Protein AF-A0A9K3GM86-F1 (afdb_monomer)

Secondary structure (DSSP, 8-state):
---------------S----S-----S-----HHHHHHHHHHHHHTTHHHHHHHHHHS-TT-----TTS-TTGGGS-TT--SSPPPHHHHHHHHHHHHHHHHHHHHHHHHHHHHHHHHHHHHHHHHHHHHHHHTTTS-HHHHHHHHHHHHHHHHHHHHHHHHHHHHHHHHHHHHHHHHHHHHH-GGGGGGTTTTT--------

Sequence (203 aa):
MLSGLPARMRRLKRTSAKRKIYKSVPQGLEFTPHDILTMRRVLHRHGLLDRLKKLTEVETDDRPASSERDYLCLFLPRNYDEGKFSLPDARKIRVAALTALRERLVERASIIQSRLDAENEALRRKQAAFRKAAGQMSPEEEEHYVTEFNQAMFRIKILEARLKRHEERALRKYAELDQRLRRDPRLSALQDKASVEPSINRR

Structure (mmCIF, N/CA/C/O backbone):
data_AF-A0A9K3GM86-F1
#
_entry.id   AF-A0A9K3GM86-F1
#
loop_
_atom_site.group_PDB
_atom_site.id
_atom_site.type_symbol
_atom_site.label_atom_id
_atom_site.label_alt_id
_atom_site.label_comp_id
_atom_site.label_asym_id
_atom_site.label_entity_id
_atom_site.label_seq_id
_atom_site.pdbx_PDB_ins_code
_atom_site.Cartn_x
_atom_site.Cartn_y
_atom_site.Cartn_z
_atom_site.occupancy
_atom_site.B_iso_or_equiv
_atom_site.auth_seq_id
_atom_site.auth_comp_id
_atom_site.auth_asym_id
_atom_site.auth_atom_id
_atom_site.pdbx_PDB_model_num
ATOM 1 N N . MET A 1 1 ? -12.277 -45.023 69.000 1.00 40.53 1 MET A N 1
ATOM 2 C CA . MET A 1 1 ? -11.055 -44.320 68.563 1.00 40.53 1 MET A CA 1
ATOM 3 C C . MET A 1 1 ? -11.369 -43.498 67.318 1.00 40.53 1 MET A C 1
ATOM 5 O O . MET A 1 1 ? -11.795 -44.057 66.322 1.00 40.53 1 MET A O 1
ATOM 9 N N . LEU A 1 2 ? -11.274 -42.179 67.482 1.00 35.00 2 LEU A N 1
ATOM 10 C CA . LEU A 1 2 ? -11.082 -41.071 66.529 1.00 35.00 2 LEU A CA 1
ATOM 11 C C . LEU A 1 2 ? -11.216 -41.313 65.001 1.00 35.00 2 LEU A C 1
ATOM 13 O O . LEU A 1 2 ? -10.384 -41.955 64.373 1.00 35.00 2 LEU A O 1
ATOM 17 N N . SER A 1 3 ? -12.251 -40.670 64.442 1.00 40.34 3 SER A N 1
ATOM 18 C CA . SER A 1 3 ? -12.335 -39.868 63.198 1.00 40.34 3 SER A CA 1
ATOM 19 C C . SER A 1 3 ? -11.143 -39.801 62.219 1.00 40.34 3 SER A C 1
ATOM 21 O O . SER A 1 3 ? -10.038 -39.442 62.620 1.00 40.34 3 SER A O 1
ATOM 23 N N . GLY A 1 4 ? -11.417 -39.908 60.904 1.00 40.53 4 GLY A N 1
ATOM 24 C CA . GLY A 1 4 ? -10.423 -39.620 59.853 1.00 40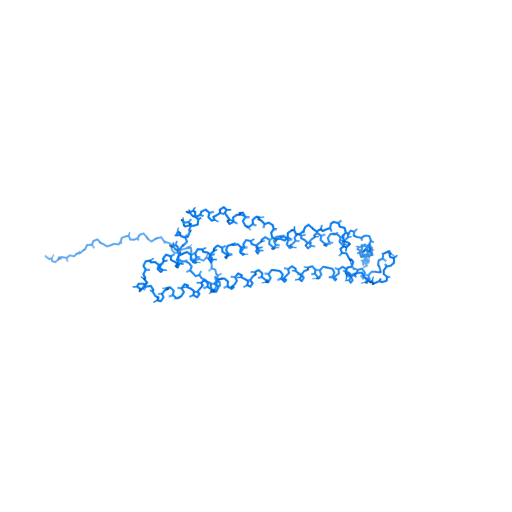.53 4 GLY A CA 1
ATOM 25 C C . GLY A 1 4 ? -10.941 -39.413 58.414 1.00 40.53 4 GLY A C 1
ATOM 26 O O . GLY A 1 4 ? -10.585 -40.196 57.551 1.00 40.53 4 GLY A O 1
ATOM 27 N N . LEU A 1 5 ? -11.752 -38.361 58.196 1.00 44.25 5 LEU A N 1
ATOM 28 C CA . LEU A 1 5 ? -11.871 -37.431 57.033 1.00 44.25 5 LEU A CA 1
ATOM 29 C C . LEU A 1 5 ? -11.882 -37.903 55.535 1.00 44.25 5 LEU A C 1
ATOM 31 O O . LEU A 1 5 ? -11.335 -38.937 55.175 1.00 44.25 5 LEU A O 1
ATOM 35 N N . PRO A 1 6 ? -12.502 -37.116 54.611 1.00 49.69 6 PRO A N 1
ATOM 36 C CA . PRO A 1 6 ? -13.182 -37.631 53.416 1.00 49.69 6 PRO A CA 1
ATOM 37 C C . PRO A 1 6 ? -12.506 -37.346 52.055 1.00 49.69 6 PRO A C 1
ATOM 39 O O . PRO A 1 6 ? -11.531 -36.606 51.932 1.00 49.69 6 PRO A O 1
ATOM 42 N N . ALA A 1 7 ? -13.131 -37.923 51.019 1.00 51.94 7 ALA A N 1
ATOM 43 C CA . ALA A 1 7 ? -13.005 -37.699 49.576 1.00 51.94 7 ALA A CA 1
ATOM 44 C C . ALA A 1 7 ? -12.248 -36.427 49.138 1.00 51.94 7 ALA A C 1
ATOM 46 O O . ALA A 1 7 ? -12.802 -35.330 49.055 1.00 51.94 7 ALA A O 1
ATOM 47 N N . ARG A 1 8 ? -10.988 -36.596 48.723 1.00 43.53 8 ARG A N 1
ATOM 48 C CA . ARG A 1 8 ? -10.254 -35.583 47.959 1.00 43.53 8 ARG A CA 1
ATOM 49 C C . ARG A 1 8 ? -9.464 -36.222 46.820 1.00 43.53 8 ARG A C 1
ATOM 51 O O . ARG A 1 8 ? -8.613 -37.075 47.020 1.00 43.53 8 ARG A O 1
ATOM 58 N N . MET A 1 9 ? -9.710 -35.682 45.628 1.00 46.03 9 MET A N 1
ATOM 59 C CA . MET A 1 9 ? -8.738 -35.553 44.541 1.00 46.03 9 MET A CA 1
ATOM 60 C C . MET A 1 9 ? -8.288 -36.844 43.842 1.00 46.03 9 MET A C 1
ATOM 62 O O . MET A 1 9 ? -7.165 -37.309 43.999 1.00 46.03 9 MET A O 1
ATOM 66 N N . ARG A 1 10 ? -9.075 -37.277 42.854 1.00 42.94 10 ARG A N 1
ATOM 67 C CA . ARG A 1 10 ? -8.495 -37.781 41.599 1.00 42.94 10 ARG A CA 1
ATOM 68 C C . ARG A 1 10 ? -8.771 -36.779 40.482 1.00 42.94 10 ARG A C 1
ATOM 70 O O . ARG A 1 10 ? -9.614 -36.985 39.620 1.00 42.94 10 ARG A O 1
ATOM 77 N N . ARG A 1 11 ? -8.049 -35.649 40.518 1.00 44.31 11 ARG A N 1
ATOM 78 C CA . ARG A 1 11 ? -7.855 -34.811 39.325 1.00 44.31 11 ARG A CA 1
ATOM 79 C C . ARG A 1 11 ? -7.046 -35.641 38.333 1.00 44.31 11 ARG A C 1
ATOM 81 O O . ARG A 1 11 ? -5.892 -35.967 38.611 1.00 44.31 11 ARG A O 1
ATOM 88 N N . LEU A 1 12 ? -7.646 -35.969 37.191 1.00 39.12 12 LEU A N 1
ATOM 89 C CA . LEU A 1 12 ? -6.924 -36.494 36.039 1.00 39.12 12 LEU A CA 1
ATOM 90 C C . LEU A 1 12 ? -5.777 -35.533 35.703 1.00 39.12 12 LEU A C 1
ATOM 92 O O . LEU A 1 12 ? -5.992 -34.401 35.264 1.00 39.12 12 LEU A O 1
ATOM 96 N N . LYS A 1 13 ? -4.546 -36.008 35.901 1.00 41.12 13 LYS A N 1
ATOM 97 C CA . LYS A 1 13 ? -3.336 -35.416 35.340 1.00 41.12 13 LYS A CA 1
ATOM 98 C C . LYS A 1 13 ? -3.393 -35.575 33.818 1.00 41.12 13 LYS A C 1
ATOM 100 O O . LYS A 1 13 ? -2.903 -36.556 33.274 1.00 41.12 13 LYS A O 1
ATOM 105 N N . ARG A 1 14 ? -3.976 -34.603 33.114 1.00 40.53 14 ARG A N 1
ATOM 106 C CA . ARG A 1 14 ? -3.725 -34.411 31.679 1.00 40.53 14 ARG A CA 1
ATOM 107 C C . ARG A 1 14 ? -2.484 -33.539 31.508 1.00 40.53 14 ARG A C 1
ATOM 109 O O . ARG A 1 14 ? -2.549 -32.318 31.488 1.00 40.53 14 ARG A O 1
ATOM 116 N N . THR A 1 15 ? -1.349 -34.232 31.490 1.00 34.88 15 THR A N 1
ATOM 117 C CA . THR A 1 15 ? -0.207 -34.013 30.589 1.00 34.88 15 THR A CA 1
ATOM 118 C C . THR A 1 15 ? 0.068 -32.567 30.158 1.00 34.88 15 THR A C 1
ATOM 120 O O . THR A 1 15 ? -0.461 -32.051 29.172 1.00 34.88 15 THR A O 1
ATOM 123 N N . SER A 1 16 ? 1.017 -31.971 30.875 1.00 38.00 16 SER A N 1
ATOM 124 C CA . SER A 1 16 ? 1.886 -30.880 30.444 1.00 38.00 16 SER A CA 1
ATOM 125 C C . SER A 1 16 ? 2.642 -31.255 29.157 1.00 38.00 16 SER A C 1
ATOM 127 O O . SER A 1 16 ? 3.735 -31.803 29.241 1.00 38.00 16 SER A O 1
ATOM 129 N N . ALA A 1 17 ? 2.069 -31.004 27.973 1.00 41.22 17 ALA A N 1
ATOM 130 C CA . ALA A 1 17 ? 2.774 -31.213 26.694 1.00 41.22 17 ALA A CA 1
ATOM 131 C C . ALA A 1 17 ? 2.179 -30.469 25.472 1.00 41.22 17 ALA A C 1
ATOM 133 O O . ALA A 1 17 ? 2.292 -30.951 24.352 1.00 41.22 17 ALA A O 1
ATOM 134 N N . LYS A 1 18 ? 1.546 -29.296 25.640 1.00 34.19 18 LYS A N 1
ATOM 135 C CA . LYS A 1 18 ? 1.194 -28.398 24.506 1.00 34.19 18 LYS A CA 1
ATOM 136 C C . LYS A 1 18 ? 1.428 -26.910 24.804 1.00 34.19 18 LYS A C 1
ATOM 138 O O . LYS A 1 18 ? 0.761 -26.035 24.268 1.00 34.19 18 LYS A O 1
ATOM 143 N N . ARG A 1 19 ? 2.400 -26.605 25.667 1.00 41.06 19 ARG A N 1
ATOM 144 C CA . ARG A 1 19 ? 2.930 -25.246 25.860 1.00 41.06 19 ARG A CA 1
ATOM 145 C C . ARG A 1 19 ? 4.263 -25.133 25.132 1.00 41.06 19 ARG A C 1
ATOM 147 O O . ARG A 1 19 ? 5.304 -25.279 25.757 1.00 41.06 19 ARG A O 1
ATOM 154 N N . LYS A 1 20 ? 4.218 -24.961 23.813 1.00 41.41 20 LYS A N 1
ATOM 155 C CA . LYS A 1 20 ? 5.323 -24.489 22.958 1.00 41.41 20 LYS A CA 1
ATOM 156 C C . LYS A 1 20 ? 4.804 -24.496 21.523 1.00 41.41 20 LYS A C 1
ATOM 158 O O . LYS A 1 20 ? 4.694 -25.563 20.947 1.00 41.41 20 LYS A O 1
ATOM 163 N N . ILE A 1 21 ? 4.397 -23.324 21.040 1.00 40.50 21 ILE A N 1
ATOM 164 C CA . ILE A 1 21 ? 4.509 -22.750 19.679 1.00 40.50 21 ILE A CA 1
ATOM 165 C C . ILE A 1 21 ? 3.585 -21.524 19.710 1.00 40.50 21 ILE A C 1
ATOM 167 O O . ILE A 1 21 ? 2.474 -21.565 19.221 1.00 40.50 21 ILE A O 1
ATOM 171 N N . TYR A 1 22 ? 4.014 -20.480 20.415 1.00 34.53 22 TYR A N 1
ATOM 172 C CA . TYR A 1 22 ? 3.650 -19.075 20.186 1.00 34.53 22 TYR A CA 1
ATOM 173 C C . TYR A 1 22 ? 4.784 -18.290 20.847 1.00 34.53 22 TYR A C 1
ATOM 175 O O . TYR A 1 22 ? 4.668 -17.793 21.965 1.00 34.53 22 TYR A O 1
ATOM 183 N N . LYS A 1 23 ? 5.972 -18.351 20.233 1.00 34.75 23 LYS A N 1
ATOM 184 C CA . LYS A 1 23 ? 7.091 -17.504 20.641 1.00 34.75 23 LYS A CA 1
ATOM 185 C C . LYS A 1 23 ? 6.810 -16.100 20.102 1.00 34.75 23 LYS A C 1
ATOM 187 O O . LYS A 1 23 ? 6.580 -15.950 18.908 1.00 34.75 23 LYS A O 1
ATOM 192 N N . SER A 1 24 ? 6.804 -15.150 21.040 1.00 38.16 24 SER A N 1
ATOM 193 C CA . SER A 1 24 ? 6.762 -13.689 20.890 1.00 38.16 24 SER A CA 1
ATOM 194 C C . SER A 1 24 ? 5.639 -13.133 20.012 1.00 38.16 24 SER A C 1
ATOM 196 O O . SER A 1 24 ? 5.853 -12.771 18.858 1.00 38.16 24 SER A O 1
ATOM 198 N N . VAL A 1 25 ? 4.453 -13.000 20.608 1.00 40.38 25 VAL A N 1
ATOM 199 C CA . VAL A 1 25 ? 3.442 -12.047 20.134 1.00 40.38 25 VAL A CA 1
ATOM 200 C C . VAL A 1 25 ? 3.974 -10.643 20.467 1.00 40.38 25 VAL A C 1
ATOM 202 O O . VAL A 1 25 ? 4.341 -10.418 21.625 1.00 40.38 25 VAL A O 1
ATOM 205 N N . PRO A 1 26 ? 4.099 -9.716 19.500 1.00 42.88 26 PRO A N 1
ATOM 206 C CA . PRO A 1 26 ? 4.456 -8.335 19.813 1.00 42.88 26 PRO A CA 1
ATOM 207 C C . PRO A 1 26 ? 3.388 -7.754 20.746 1.00 42.88 26 PRO A C 1
ATOM 209 O O . PRO A 1 26 ? 2.220 -8.114 20.630 1.00 42.88 26 PRO A O 1
ATOM 212 N N . GLN A 1 27 ? 3.785 -6.892 21.685 1.00 46.97 27 GLN A N 1
ATOM 213 C CA . GLN A 1 27 ? 2.898 -6.251 22.666 1.00 46.97 27 GLN A CA 1
ATOM 214 C C . GLN A 1 27 ? 1.794 -5.430 21.971 1.00 46.97 27 GLN A C 1
ATOM 216 O O . GLN A 1 27 ? 1.910 -4.224 21.769 1.00 46.97 27 GLN A O 1
ATOM 221 N N . GLY A 1 28 ? 0.717 -6.110 21.594 1.00 46.44 28 GLY A N 1
ATOM 222 C CA . GLY A 1 28 ? -0.500 -5.583 20.995 1.00 46.44 28 GLY A CA 1
ATOM 223 C C . GLY A 1 28 ? -1.713 -6.011 21.817 1.00 46.44 28 GLY A C 1
ATOM 224 O O . GLY A 1 28 ? -1.620 -6.916 22.643 1.00 46.44 28 GLY A O 1
ATOM 225 N N . LEU A 1 29 ? -2.832 -5.311 21.618 1.00 53.88 29 LEU A N 1
ATOM 226 C CA . LEU A 1 29 ? -4.115 -5.497 22.306 1.00 53.88 29 LEU A CA 1
ATOM 227 C C . LEU A 1 29 ? -4.446 -6.975 22.598 1.00 53.88 29 LEU A C 1
ATOM 229 O O . LEU A 1 29 ? -4.793 -7.728 21.689 1.00 53.88 29 LEU A O 1
ATOM 233 N N . GLU A 1 30 ? -4.393 -7.383 23.869 1.00 53.66 30 GLU A N 1
ATOM 234 C CA . GLU A 1 30 ? -4.897 -8.695 24.281 1.00 53.66 30 GLU A CA 1
ATOM 235 C C . GLU A 1 30 ? -6.419 -8.628 24.425 1.00 53.66 30 GLU A C 1
ATOM 237 O O . GLU A 1 30 ? -6.956 -8.170 25.438 1.00 53.66 30 GLU A O 1
ATOM 242 N N . PHE A 1 31 ? -7.121 -9.061 23.379 1.00 54.25 31 PHE A N 1
ATOM 243 C CA . PHE A 1 31 ? -8.555 -9.314 23.447 1.00 54.25 31 PHE A CA 1
ATOM 244 C C . PHE A 1 31 ? -8.808 -10.574 24.266 1.00 54.25 31 PHE A C 1
ATOM 246 O O . PHE A 1 31 ? -8.231 -11.633 24.002 1.00 54.25 31 PHE A O 1
ATOM 253 N N . THR A 1 32 ? -9.707 -10.480 25.240 1.00 65.75 32 THR A N 1
ATOM 254 C CA . THR A 1 32 ? -10.153 -11.667 25.957 1.00 65.75 32 THR A CA 1
ATOM 255 C C . THR A 1 32 ? -11.004 -12.536 25.021 1.00 65.75 32 THR A C 1
ATOM 257 O O . THR A 1 32 ? -11.662 -12.027 24.109 1.00 65.75 32 THR A O 1
ATOM 260 N N . PRO A 1 33 ? -11.065 -13.861 25.236 1.00 47.41 33 PRO A N 1
ATOM 261 C CA . PRO A 1 33 ? -11.963 -14.734 24.478 1.00 47.41 33 PRO A CA 1
ATOM 262 C C . PRO A 1 33 ? -13.431 -14.283 24.519 1.00 47.41 33 PRO A C 1
ATOM 264 O O . PRO A 1 33 ? -14.187 -14.539 23.583 1.00 47.41 33 PRO A O 1
ATOM 267 N N . HIS A 1 34 ? -13.831 -13.594 25.592 1.00 50.66 34 HIS A N 1
ATOM 268 C CA . HIS A 1 34 ? -15.162 -13.021 25.729 1.00 50.66 34 HIS A CA 1
ATOM 269 C C . HIS A 1 34 ? -15.384 -11.867 24.745 1.00 50.66 34 HIS A C 1
ATOM 271 O O . HIS A 1 34 ? -16.385 -11.875 24.030 1.00 50.66 34 HIS A O 1
ATOM 277 N N . ASP A 1 35 ? -14.413 -10.958 24.618 1.00 57.28 35 ASP A N 1
ATOM 278 C CA . ASP A 1 35 ? -14.464 -9.844 23.664 1.00 57.28 35 ASP A CA 1
ATOM 279 C C . ASP A 1 35 ? -14.676 -10.368 22.239 1.00 57.28 35 ASP A C 1
ATOM 281 O O . ASP A 1 35 ? -15.573 -9.918 21.530 1.00 57.28 35 ASP A O 1
ATOM 285 N N . ILE A 1 36 ? -13.944 -11.420 21.860 1.00 60.75 36 ILE A N 1
ATOM 286 C CA . ILE A 1 36 ? -14.029 -12.054 20.535 1.00 60.75 36 ILE A CA 1
ATOM 287 C C . ILE A 1 36 ? -15.432 -12.632 20.261 1.00 60.75 36 ILE A C 1
ATOM 289 O O . ILE A 1 36 ? -15.965 -12.518 19.151 1.00 60.75 36 ILE A O 1
ATOM 293 N N . LEU A 1 37 ? -16.060 -13.254 21.263 1.00 57.38 37 LEU A N 1
ATOM 294 C CA . LEU A 1 37 ? -17.388 -13.865 21.129 1.00 57.38 37 LEU A CA 1
ATOM 295 C C . LEU A 1 37 ? -18.513 -12.830 21.085 1.00 57.38 37 LEU A C 1
ATOM 297 O O . LEU A 1 37 ? -19.499 -13.018 20.362 1.00 57.38 37 LEU A O 1
ATOM 301 N N . THR A 1 38 ? -18.375 -11.750 21.848 1.00 59.94 38 THR A N 1
ATOM 302 C CA . THR A 1 38 ? -19.318 -10.630 21.846 1.00 59.94 38 THR A CA 1
ATOM 303 C C . THR A 1 38 ? -19.224 -9.881 20.515 1.00 59.94 38 THR A C 1
ATOM 305 O O . THR A 1 38 ? -20.247 -9.654 19.867 1.00 59.94 38 THR A O 1
ATOM 308 N N . MET A 1 39 ? -18.006 -9.653 20.010 1.00 59.19 39 MET A N 1
ATOM 309 C CA . MET A 1 39 ? -17.749 -9.063 18.691 1.00 59.19 39 MET A CA 1
ATOM 310 C C . MET A 1 39 ? -18.384 -9.859 17.554 1.00 59.19 39 MET A C 1
ATOM 312 O O . MET A 1 39 ? -19.072 -9.286 16.711 1.00 59.19 39 MET A O 1
ATOM 316 N N . ARG A 1 40 ? -18.195 -11.188 17.521 1.00 57.28 40 ARG A N 1
ATOM 317 C CA . ARG A 1 40 ? -18.767 -12.027 16.457 1.00 57.28 40 ARG A CA 1
ATOM 318 C C . ARG A 1 40 ? -20.290 -11.909 16.410 1.00 57.28 40 ARG A C 1
ATOM 320 O O . ARG A 1 40 ? -20.852 -11.839 15.323 1.00 57.28 40 ARG A O 1
ATOM 327 N N . ARG A 1 41 ? -20.952 -11.852 17.569 1.00 65.00 41 ARG A N 1
ATOM 328 C CA . ARG A 1 41 ? -22.412 -11.686 17.663 1.00 65.00 41 ARG A CA 1
ATOM 329 C C . ARG A 1 41 ? -22.881 -10.304 17.213 1.00 65.00 41 ARG A C 1
ATOM 331 O O . ARG A 1 41 ? -23.921 -10.203 16.571 1.00 65.00 41 ARG A O 1
ATOM 338 N N . VAL A 1 42 ? -22.140 -9.247 17.533 1.00 58.47 42 VAL A N 1
ATOM 339 C CA . VAL A 1 42 ? -22.527 -7.871 17.188 1.00 58.47 42 VAL A CA 1
ATOM 340 C C . VAL A 1 42 ? -22.275 -7.565 15.707 1.00 58.47 42 VAL A C 1
ATOM 342 O O . VAL A 1 42 ? -23.160 -7.038 15.037 1.00 58.47 42 VAL A O 1
ATOM 345 N N . LEU A 1 43 ? -21.140 -8.005 15.151 1.00 57.91 43 LEU A N 1
ATOM 346 C CA . LEU A 1 43 ? -20.846 -7.886 13.716 1.00 57.91 43 LEU A CA 1
ATOM 347 C C . LEU A 1 43 ? -21.889 -8.601 12.845 1.00 57.91 43 LEU A C 1
ATOM 349 O O . LEU A 1 43 ? -22.243 -8.100 11.778 1.00 57.91 43 LEU A O 1
ATOM 353 N N . HIS A 1 44 ? -22.397 -9.747 13.312 1.00 63.91 44 HIS A N 1
ATOM 354 C CA . HIS A 1 44 ? -23.481 -10.467 12.645 1.00 63.91 44 HIS A CA 1
ATOM 355 C C . HIS A 1 44 ? -24.822 -9.733 12.768 1.00 63.91 44 HIS A C 1
ATOM 357 O O . HIS A 1 44 ? -25.530 -9.604 11.774 1.00 63.91 44 HIS A O 1
ATOM 363 N N . ARG A 1 45 ? -25.162 -9.228 13.966 1.00 58.34 45 ARG A N 1
ATOM 364 C CA . ARG A 1 45 ? -26.436 -8.530 14.223 1.00 58.34 45 ARG A CA 1
ATOM 365 C C . ARG A 1 45 ? -26.616 -7.263 13.389 1.00 58.34 45 ARG A C 1
ATOM 367 O O . ARG A 1 45 ? -27.730 -6.988 12.971 1.00 58.34 45 ARG A O 1
ATOM 374 N N . HIS A 1 46 ? -25.543 -6.523 13.116 1.00 60.69 46 HIS A N 1
ATOM 375 C CA . HIS A 1 46 ? -25.620 -5.276 12.345 1.00 60.69 46 HIS A CA 1
ATOM 376 C C . HIS A 1 46 ? -25.324 -5.441 10.843 1.00 60.69 46 HIS A C 1
ATOM 378 O O . HIS A 1 46 ? -25.107 -4.444 10.157 1.00 60.69 46 HIS A O 1
ATOM 384 N N . GLY A 1 47 ? -25.251 -6.673 10.316 1.00 66.25 47 GLY A N 1
ATOM 385 C CA . GLY A 1 47 ? -24.947 -6.913 8.893 1.00 66.25 47 GLY A CA 1
ATOM 386 C C . GLY A 1 47 ? -23.575 -6.378 8.450 1.00 66.25 47 GLY A C 1
ATOM 387 O O . GLY A 1 47 ? -23.311 -6.191 7.261 1.00 66.25 47 GLY A O 1
ATOM 388 N N . LEU A 1 48 ? -22.677 -6.105 9.404 1.00 65.75 48 LEU A N 1
ATOM 389 C CA . LEU A 1 48 ? -21.390 -5.463 9.140 1.00 65.75 48 LEU A CA 1
ATOM 390 C C . LEU A 1 48 ? -20.409 -6.407 8.447 1.00 65.75 48 LEU A C 1
ATOM 392 O O . LEU A 1 48 ? -19.478 -5.928 7.813 1.00 65.75 48 LEU A O 1
ATOM 396 N N . LEU A 1 49 ? -20.612 -7.725 8.522 1.00 64.44 49 LEU A N 1
ATOM 397 C CA . LEU A 1 49 ? -19.774 -8.705 7.826 1.00 64.44 49 LEU A CA 1
ATOM 398 C C . LEU A 1 49 ? -19.918 -8.624 6.304 1.00 64.44 49 LEU A C 1
ATOM 400 O O . LEU A 1 49 ? -18.911 -8.625 5.599 1.00 64.44 49 LEU A O 1
ATOM 404 N N . ASP A 1 50 ? -21.140 -8.501 5.792 1.00 68.44 50 ASP A N 1
ATOM 405 C CA . ASP A 1 50 ? -21.367 -8.383 4.349 1.00 68.44 50 ASP A CA 1
ATOM 406 C C . ASP A 1 50 ? -20.946 -7.004 3.842 1.00 68.44 50 ASP A C 1
ATOM 408 O O . ASP A 1 50 ? -20.344 -6.878 2.776 1.00 68.44 50 ASP A O 1
ATOM 412 N N . ARG A 1 51 ? -21.142 -5.964 4.664 1.00 66.81 51 ARG A N 1
ATOM 413 C CA . ARG A 1 51 ? -20.592 -4.629 4.401 1.00 66.81 51 ARG A CA 1
ATOM 414 C C . ARG A 1 51 ? -19.062 -4.628 4.409 1.00 66.81 51 ARG A C 1
ATOM 416 O O . ARG A 1 51 ? -18.468 -3.943 3.583 1.00 66.81 51 ARG A O 1
ATOM 423 N N . LEU A 1 52 ? -18.428 -5.385 5.308 1.00 63.97 52 LEU A N 1
ATOM 424 C CA . LEU A 1 52 ? -16.974 -5.544 5.370 1.00 63.97 52 LEU A CA 1
ATOM 425 C C . LEU A 1 52 ? -16.476 -6.193 4.085 1.00 63.97 52 LEU A C 1
ATOM 427 O O . LEU A 1 52 ? -15.642 -5.597 3.416 1.00 63.97 52 LEU A O 1
ATOM 431 N N . LYS A 1 53 ? -17.038 -7.352 3.712 1.00 67.81 53 LYS A N 1
ATOM 432 C CA . LYS A 1 53 ? -16.716 -8.040 2.456 1.00 67.81 53 LYS A CA 1
ATOM 433 C C . LYS A 1 53 ? -16.842 -7.087 1.277 1.00 67.81 53 LYS A C 1
ATOM 435 O O . LYS A 1 53 ? -15.840 -6.823 0.621 1.00 67.81 53 LYS A O 1
ATOM 440 N N . LYS A 1 54 ? -17.995 -6.430 1.123 1.00 68.50 54 LYS A N 1
ATOM 441 C CA . LYS A 1 54 ? -18.240 -5.469 0.043 1.00 68.50 54 LYS A CA 1
ATOM 442 C C . LYS A 1 54 ? -17.247 -4.303 0.044 1.00 68.50 54 LYS A C 1
ATOM 444 O O . LYS A 1 54 ? -16.704 -3.984 -0.998 1.00 68.50 54 LYS A O 1
ATOM 449 N N . LEU A 1 55 ? -16.947 -3.670 1.179 1.00 60.78 55 LEU A N 1
ATOM 450 C CA . LEU A 1 55 ? -15.983 -2.554 1.234 1.00 60.78 55 LEU A CA 1
ATOM 451 C C . LEU A 1 55 ? -14.529 -2.991 1.034 1.00 60.78 55 LEU A C 1
ATOM 453 O O . LEU A 1 55 ? -13.691 -2.187 0.621 1.00 60.78 55 LEU A O 1
ATOM 457 N N . THR A 1 56 ? -14.218 -4.244 1.352 1.00 58.22 56 THR A N 1
ATOM 458 C CA . THR A 1 56 ? -12.921 -4.836 1.037 1.00 58.22 56 THR A CA 1
ATOM 459 C C . THR A 1 56 ? -12.842 -5.292 -0.416 1.00 58.22 56 THR A C 1
ATOM 461 O O . THR A 1 56 ? -11.756 -5.240 -0.979 1.00 58.22 56 THR A O 1
ATOM 464 N N . GLU A 1 57 ? -13.955 -5.663 -1.042 1.00 58.56 57 GLU A N 1
ATOM 465 C CA . GLU A 1 57 ? -14.053 -6.015 -2.462 1.00 58.56 57 GLU A CA 1
ATOM 466 C C . GLU A 1 57 ? -14.090 -4.774 -3.361 1.00 58.56 57 GLU A C 1
ATOM 468 O O . GLU A 1 57 ? -13.519 -4.805 -4.446 1.00 58.56 57 GLU A O 1
ATOM 473 N N . VAL A 1 58 ? -14.690 -3.666 -2.900 1.00 55.00 58 VAL A N 1
ATOM 474 C CA . VAL A 1 58 ? -14.732 -2.396 -3.636 1.00 55.00 58 VAL A CA 1
ATOM 475 C C . VAL A 1 58 ? -13.304 -1.924 -3.907 1.00 55.00 58 VAL A C 1
ATOM 477 O O . VAL A 1 58 ? -12.513 -1.615 -3.006 1.00 55.00 58 VAL A O 1
ATOM 480 N N . GLU A 1 59 ? -12.994 -1.889 -5.195 1.00 52.12 59 GLU A N 1
ATOM 481 C CA . GLU A 1 59 ? -11.726 -1.517 -5.801 1.00 52.12 59 GLU A CA 1
ATOM 482 C C . GLU A 1 59 ? -11.402 -0.039 -5.565 1.00 52.12 59 GLU A C 1
ATOM 484 O O . GLU A 1 59 ? -11.569 0.828 -6.419 1.00 52.12 59 GLU A O 1
ATOM 489 N N . THR A 1 60 ? -10.936 0.297 -4.362 1.00 51.28 60 THR A N 1
ATOM 490 C CA . THR A 1 60 ? -10.420 1.642 -4.105 1.00 51.28 60 THR A CA 1
ATOM 491 C C . THR A 1 60 ? -9.050 1.786 -4.770 1.00 51.28 60 THR A C 1
ATOM 493 O O . THR A 1 60 ? -8.036 1.356 -4.206 1.00 51.28 60 THR A O 1
ATOM 496 N N . ASP A 1 61 ? -9.064 2.433 -5.938 1.00 46.44 61 ASP A N 1
ATOM 497 C CA . ASP A 1 61 ? -7.943 2.840 -6.805 1.00 46.44 61 ASP A CA 1
ATOM 498 C C . ASP A 1 61 ? -7.613 1.897 -7.971 1.00 46.44 61 ASP A C 1
ATOM 500 O O . ASP A 1 61 ? -6.448 1.704 -8.320 1.00 46.44 61 ASP A O 1
ATOM 504 N N . ASP A 1 62 ? -8.648 1.377 -8.620 1.00 45.88 62 ASP A N 1
ATOM 505 C CA . ASP A 1 62 ? -8.586 1.042 -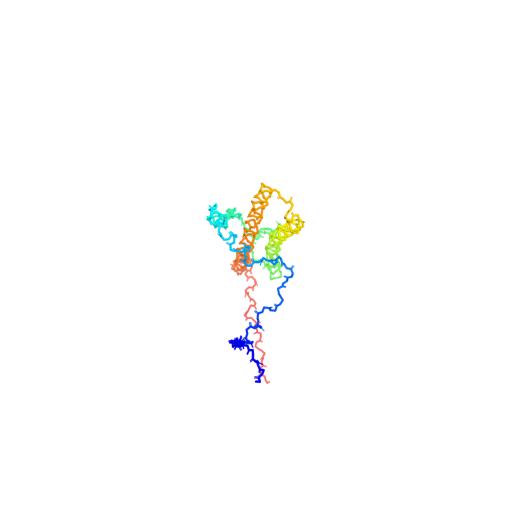10.039 1.00 45.88 62 ASP A CA 1
ATOM 506 C C . ASP A 1 62 ? -9.131 2.249 -10.825 1.00 45.88 62 ASP A C 1
ATOM 508 O O . ASP A 1 62 ? -10.174 2.205 -11.468 1.00 45.88 62 ASP A O 1
ATOM 512 N N . ARG A 1 63 ? -8.414 3.390 -10.771 1.00 48.97 63 ARG A N 1
ATOM 513 C CA . ARG A 1 63 ? -8.463 4.289 -11.934 1.00 48.97 63 ARG A CA 1
ATOM 514 C C . ARG A 1 63 ? -8.039 3.401 -13.100 1.00 48.97 63 ARG A C 1
ATOM 516 O O . ARG A 1 63 ? -6.936 2.853 -12.993 1.00 48.97 63 ARG A O 1
ATOM 523 N N . PRO A 1 64 ? -8.868 3.204 -14.145 1.00 40.78 64 PRO A N 1
ATOM 524 C CA . PRO A 1 64 ? -8.445 2.410 -15.283 1.00 40.78 64 PRO A CA 1
ATOM 525 C C . PRO A 1 64 ? -7.114 3.002 -15.718 1.00 40.78 64 PRO A C 1
ATOM 527 O O . PRO A 1 64 ? -7.018 4.208 -15.964 1.00 40.78 64 PRO A O 1
ATOM 530 N N . ALA A 1 65 ? -6.057 2.190 -15.660 1.00 50.19 65 ALA A N 1
ATOM 531 C CA . ALA A 1 65 ? -4.780 2.576 -16.214 1.00 50.19 65 ALA A CA 1
ATOM 532 C C . ALA A 1 65 ? -5.092 2.902 -17.670 1.00 50.19 65 ALA A C 1
ATOM 534 O O . ALA A 1 65 ? -5.392 1.990 -18.433 1.00 50.19 65 ALA A O 1
ATOM 535 N N . SER A 1 66 ? -5.150 4.195 -18.000 1.00 45.62 66 SER A N 1
ATOM 536 C CA . SER A 1 66 ? -5.423 4.668 -19.350 1.00 45.62 66 SER A CA 1
ATOM 537 C C . SER A 1 66 ? -4.497 3.885 -20.267 1.00 45.62 66 SER A C 1
ATOM 539 O O . SER A 1 66 ? -3.275 4.030 -20.159 1.00 45.62 66 SER A O 1
ATOM 541 N N . SER A 1 67 ? -5.070 3.010 -21.084 1.00 50.94 67 SER A N 1
ATOM 542 C CA . SER A 1 67 ? -4.398 1.974 -21.869 1.00 50.94 67 SER A CA 1
ATOM 543 C C . SER A 1 67 ? -3.538 2.526 -23.017 1.00 50.94 67 SER A C 1
ATOM 545 O O . SER A 1 67 ? -3.268 1.822 -23.977 1.00 50.94 67 SER A O 1
ATOM 547 N N . GLU A 1 68 ? -3.057 3.763 -22.907 1.00 55.50 68 GLU A N 1
ATOM 548 C CA . GLU A 1 68 ? -2.403 4.508 -23.989 1.00 55.50 68 GLU A CA 1
ATOM 549 C C . GLU A 1 68 ? -1.117 5.232 -23.584 1.00 55.50 68 GLU A C 1
ATOM 551 O O . GLU A 1 68 ? -0.403 5.728 -24.450 1.00 55.50 68 GLU A O 1
ATOM 556 N N . ARG A 1 69 ? -0.774 5.318 -22.291 1.00 71.50 69 ARG A N 1
ATOM 557 C CA . ARG A 1 69 ? 0.449 6.030 -21.887 1.00 71.50 69 ARG A CA 1
ATOM 558 C C . ARG A 1 69 ? 1.638 5.083 -21.877 1.00 71.50 69 ARG A C 1
ATOM 560 O O . ARG A 1 69 ? 1.637 4.097 -21.140 1.00 71.50 69 ARG A O 1
ATOM 567 N N . ASP A 1 70 ? 2.655 5.416 -22.667 1.00 84.50 70 ASP A N 1
ATOM 568 C CA . ASP A 1 70 ? 3.935 4.715 -22.663 1.00 84.50 70 ASP A CA 1
ATOM 569 C C . ASP A 1 70 ? 4.503 4.665 -21.239 1.00 84.50 70 ASP A C 1
ATOM 571 O O . ASP A 1 70 ? 4.817 5.681 -20.624 1.00 84.50 70 ASP A O 1
ATOM 575 N N . TYR A 1 71 ? 4.621 3.454 -20.709 1.00 84.75 71 TYR A N 1
ATOM 576 C CA . TYR A 1 71 ? 5.048 3.197 -19.339 1.00 84.75 71 TYR A CA 1
ATOM 577 C C . TYR A 1 71 ? 6.527 3.530 -19.102 1.00 84.75 71 TYR A C 1
ATOM 579 O O . TYR A 1 71 ? 6.945 3.621 -17.947 1.00 84.75 71 TYR A O 1
ATOM 587 N N . LEU A 1 72 ? 7.313 3.713 -20.170 1.00 88.88 72 LEU A N 1
ATOM 588 C CA . LEU A 1 72 ? 8.695 4.164 -20.076 1.00 88.88 72 LEU A CA 1
ATOM 589 C C . LEU A 1 72 ? 8.860 5.678 -20.191 1.00 88.88 72 LEU A C 1
ATOM 591 O O . LEU A 1 72 ? 9.933 6.153 -19.833 1.00 88.88 72 LEU A O 1
ATOM 595 N N . CYS A 1 73 ? 7.841 6.440 -20.607 1.00 87.50 73 CYS A N 1
ATOM 596 C CA . CYS A 1 73 ? 7.998 7.851 -20.986 1.00 87.50 73 CYS A CA 1
ATOM 597 C C . CYS A 1 73 ? 8.655 8.725 -19.905 1.00 87.50 73 CYS A C 1
ATOM 599 O O . CYS A 1 73 ? 9.444 9.608 -20.220 1.00 87.50 73 CYS A O 1
ATOM 601 N N . LEU A 1 74 ? 8.391 8.438 -18.626 1.00 87.44 74 LEU A N 1
ATOM 602 C CA . LEU A 1 74 ? 8.957 9.163 -17.482 1.00 87.44 74 LEU A CA 1
ATOM 603 C C . LEU A 1 74 ? 10.458 8.913 -17.274 1.00 87.44 74 LEU A C 1
ATOM 605 O O . LEU A 1 74 ? 11.112 9.659 -16.552 1.00 87.44 74 LEU A O 1
ATOM 609 N N . PHE A 1 75 ? 10.986 7.848 -17.871 1.00 88.94 75 PHE A N 1
ATOM 610 C CA . PHE A 1 75 ? 12.367 7.396 -17.729 1.00 88.94 75 PHE A CA 1
ATOM 611 C C . PHE A 1 75 ? 13.172 7.580 -19.020 1.00 88.94 75 PHE A C 1
ATOM 613 O O . PHE A 1 75 ? 14.381 7.347 -19.012 1.00 88.94 75 PHE A O 1
ATOM 620 N N . LEU A 1 76 ? 12.522 7.973 -20.123 1.00 86.62 76 LEU A N 1
ATOM 621 C CA . LEU A 1 76 ? 13.201 8.238 -21.387 1.00 86.62 76 LEU A CA 1
ATOM 622 C C . LEU A 1 76 ? 13.898 9.610 -21.352 1.00 86.62 76 LEU A C 1
ATOM 624 O O . LEU A 1 76 ? 13.370 10.562 -20.769 1.00 86.62 76 LEU A O 1
ATOM 628 N N . PRO A 1 77 ? 15.067 9.749 -22.001 1.00 84.75 77 PRO A N 1
ATOM 629 C CA . PRO A 1 77 ? 15.661 11.054 -22.266 1.00 84.75 77 PRO A CA 1
ATOM 630 C C . PRO A 1 77 ? 14.707 11.941 -23.079 1.00 84.75 77 PRO A C 1
ATOM 632 O O . PRO A 1 77 ? 13.987 11.448 -23.942 1.00 84.75 77 PRO A O 1
ATOM 635 N N . ARG A 1 78 ? 14.750 13.262 -22.861 1.00 80.94 78 ARG A N 1
ATOM 636 C CA . ARG A 1 78 ? 13.897 14.226 -23.591 1.00 80.94 78 ARG A CA 1
ATOM 637 C C . ARG A 1 78 ? 14.117 14.230 -25.109 1.00 80.94 78 ARG A C 1
ATOM 639 O O . ARG A 1 78 ? 13.188 14.552 -25.833 1.00 80.94 78 ARG A O 1
ATOM 646 N N . ASN A 1 79 ? 15.313 13.859 -25.560 1.00 79.19 79 ASN A N 1
ATOM 647 C CA . ASN A 1 79 ? 15.715 13.849 -26.971 1.00 79.19 79 ASN A CA 1
ATOM 648 C C . ASN A 1 79 ? 15.761 12.411 -27.517 1.00 79.19 79 ASN A C 1
ATOM 650 O O . ASN A 1 79 ? 16.710 12.026 -28.195 1.00 79.19 79 ASN A O 1
ATOM 654 N N . TYR A 1 80 ? 14.837 11.555 -27.080 1.00 81.38 80 TYR A N 1
ATOM 655 C CA . TYR A 1 80 ? 14.763 10.192 -27.586 1.00 81.38 80 TYR A CA 1
ATOM 656 C C . TYR A 1 80 ? 13.989 10.181 -28.905 1.00 81.38 80 TYR A C 1
ATOM 658 O O . TYR A 1 80 ? 12.768 10.299 -28.900 1.00 81.38 80 TYR A O 1
ATOM 666 N N . ASP A 1 81 ? 14.715 9.989 -30.003 1.00 69.31 81 ASP A N 1
ATOM 667 C CA . ASP A 1 81 ? 14.180 10.037 -31.371 1.00 69.31 81 ASP A CA 1
ATOM 668 C C . ASP A 1 81 ? 13.809 8.647 -31.926 1.00 69.31 81 ASP A C 1
ATOM 670 O O . ASP A 1 81 ? 13.670 8.486 -33.131 1.00 69.31 81 ASP A O 1
ATOM 674 N N . GLU A 1 82 ? 13.609 7.655 -31.044 1.00 74.88 82 GLU A N 1
ATOM 675 C CA . GLU A 1 82 ? 13.311 6.241 -31.346 1.00 74.88 82 GLU A CA 1
ATOM 676 C C . GLU A 1 82 ? 14.547 5.347 -31.600 1.00 74.88 82 GLU A C 1
ATOM 678 O O . GLU A 1 82 ? 15.610 5.784 -32.032 1.00 74.88 82 GLU A O 1
ATOM 683 N N . GLY A 1 83 ? 14.437 4.054 -31.260 1.00 81.12 83 GLY A N 1
ATOM 684 C CA . GLY A 1 83 ? 15.511 3.061 -31.421 1.00 81.12 83 GLY A CA 1
ATOM 685 C C . GLY A 1 83 ? 15.895 2.298 -30.147 1.00 81.12 83 GLY A C 1
ATOM 686 O O . GLY A 1 83 ? 15.331 2.494 -29.067 1.00 81.12 83 GLY A O 1
ATOM 687 N N . LYS A 1 84 ? 16.848 1.368 -30.279 1.00 83.75 84 LYS A N 1
ATOM 688 C CA . LYS A 1 84 ? 17.356 0.561 -29.158 1.00 83.75 84 LYS A CA 1
ATOM 689 C C . LYS A 1 84 ? 18.321 1.389 -28.311 1.00 83.75 84 LYS A C 1
ATOM 691 O O . LYS A 1 84 ? 19.207 2.047 -28.847 1.00 83.75 84 LYS A O 1
ATOM 696 N N . PHE A 1 85 ? 18.192 1.308 -26.992 1.00 87.69 85 PHE A N 1
ATOM 697 C CA . PHE A 1 85 ? 19.153 1.932 -26.088 1.00 87.69 85 PHE A CA 1
ATOM 698 C C . PHE A 1 85 ? 20.488 1.187 -26.084 1.00 87.69 85 PHE A C 1
ATOM 700 O O . PHE A 1 85 ? 20.544 -0.035 -26.244 1.00 87.69 85 PHE A O 1
ATOM 707 N N . SER A 1 86 ? 21.565 1.927 -25.814 1.00 89.38 86 SER A N 1
ATOM 708 C CA . SER A 1 86 ? 22.846 1.327 -25.454 1.00 89.38 86 SER A CA 1
ATOM 709 C C . SER A 1 86 ? 22.670 0.425 -24.220 1.00 89.38 86 SER A C 1
ATOM 711 O O . SER A 1 86 ? 21.810 0.673 -23.373 1.00 89.38 86 SER A O 1
ATOM 713 N N . LEU A 1 87 ? 23.492 -0.620 -24.074 1.00 89.06 87 LEU A N 1
ATOM 714 C CA . LEU A 1 87 ? 23.445 -1.497 -22.897 1.00 89.06 87 LEU A CA 1
ATOM 715 C C . LEU A 1 87 ? 23.444 -0.733 -21.548 1.00 89.06 87 LEU A C 1
ATOM 717 O O . LEU A 1 87 ? 22.623 -1.074 -20.691 1.00 89.06 87 LEU A O 1
ATOM 721 N N . PRO A 1 88 ? 24.327 0.261 -21.300 1.00 90.62 88 PRO A N 1
ATOM 722 C CA . PRO A 1 88 ? 24.314 0.982 -20.029 1.00 90.62 88 PRO A CA 1
ATOM 723 C C . PRO A 1 88 ? 23.041 1.813 -19.835 1.00 90.62 88 PRO A C 1
ATOM 725 O O . PRO A 1 88 ? 22.521 1.848 -18.719 1.00 90.62 88 PRO A O 1
ATOM 728 N N . ASP A 1 89 ? 22.500 2.422 -20.888 1.00 90.31 89 ASP A N 1
ATOM 729 C CA . ASP A 1 89 ? 21.286 3.239 -20.779 1.00 90.31 89 ASP A CA 1
ATOM 730 C C . ASP A 1 89 ? 20.039 2.372 -20.604 1.00 90.31 89 ASP A C 1
ATOM 732 O O . ASP A 1 89 ? 19.220 2.642 -19.728 1.00 90.31 89 ASP A O 1
ATOM 736 N N . ALA A 1 90 ? 19.950 1.249 -21.323 1.00 91.56 90 ALA A N 1
ATOM 737 C CA . ALA A 1 90 ? 18.889 0.264 -21.142 1.00 91.56 90 ALA A CA 1
ATOM 738 C C . ALA A 1 90 ? 18.856 -0.274 -19.699 1.00 91.56 90 ALA A C 1
ATOM 740 O O . ALA A 1 90 ? 17.785 -0.429 -19.105 1.00 91.56 90 ALA A O 1
ATOM 741 N N . ARG A 1 91 ? 20.034 -0.518 -19.097 1.00 92.88 91 ARG A N 1
ATOM 742 C CA . ARG A 1 91 ? 20.146 -0.922 -17.685 1.00 92.88 91 ARG A CA 1
ATOM 743 C C . ARG A 1 91 ? 19.649 0.174 -16.749 1.00 92.88 91 ARG A C 1
ATOM 745 O O . ARG A 1 91 ? 18.855 -0.124 -15.860 1.00 92.88 91 ARG A O 1
ATOM 752 N N . LYS A 1 92 ? 20.085 1.423 -16.950 1.00 93.31 92 LYS A N 1
ATOM 753 C CA . LYS A 1 92 ? 19.659 2.569 -16.129 1.00 93.31 92 LYS A CA 1
ATOM 754 C C . LYS A 1 92 ? 18.145 2.765 -16.182 1.00 93.31 92 LYS A C 1
ATOM 756 O O . LYS A 1 92 ? 17.522 2.859 -15.130 1.00 93.31 92 LYS A O 1
ATOM 761 N N . ILE A 1 93 ? 17.555 2.748 -17.378 1.00 92.38 93 ILE A N 1
ATOM 762 C CA . ILE A 1 93 ? 16.109 2.915 -17.584 1.00 92.38 93 ILE A CA 1
ATOM 763 C C . ILE A 1 93 ? 15.332 1.801 -16.878 1.00 92.38 93 ILE A C 1
ATOM 765 O O . ILE A 1 93 ? 14.401 2.080 -16.123 1.00 92.38 93 ILE A O 1
ATOM 769 N N . ARG A 1 94 ? 15.746 0.536 -17.051 1.00 93.50 94 ARG A N 1
ATOM 770 C CA . ARG A 1 94 ? 15.114 -0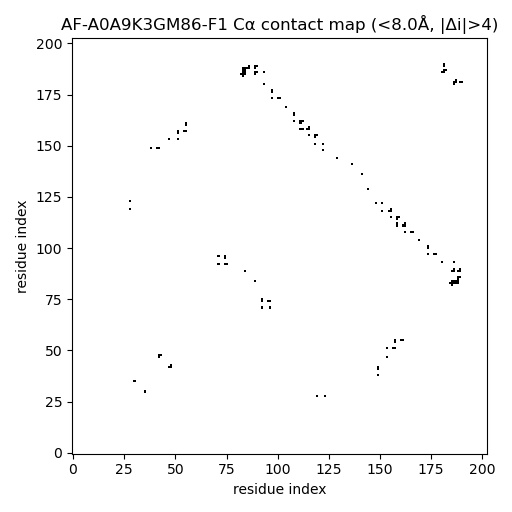.605 -16.372 1.00 93.50 94 ARG A CA 1
ATOM 771 C C . ARG A 1 94 ? 15.160 -0.457 -14.851 1.00 93.50 94 ARG A C 1
ATOM 773 O O . ARG A 1 94 ? 14.143 -0.656 -14.188 1.00 93.50 94 ARG A O 1
ATOM 780 N N . VAL A 1 95 ? 16.330 -0.132 -14.300 1.00 93.44 95 VAL A N 1
ATOM 781 C CA . VAL A 1 95 ? 16.511 0.034 -12.851 1.00 93.44 95 VAL A CA 1
ATOM 782 C C . VAL A 1 95 ? 15.663 1.193 -12.332 1.00 93.44 95 VAL A C 1
ATOM 784 O O . VAL A 1 95 ? 14.982 1.020 -11.322 1.00 93.44 95 VAL A O 1
ATOM 787 N N . ALA A 1 96 ? 15.642 2.331 -13.028 1.00 91.81 96 ALA A N 1
ATOM 788 C CA . ALA A 1 96 ? 14.843 3.492 -12.646 1.00 91.81 96 ALA A CA 1
ATOM 789 C C . ALA A 1 96 ? 13.342 3.163 -12.625 1.00 91.81 96 ALA A C 1
ATOM 791 O O . ALA A 1 96 ? 12.673 3.421 -11.625 1.00 91.81 96 ALA A O 1
ATOM 792 N N . ALA A 1 97 ? 12.833 2.506 -13.672 1.00 91.25 97 ALA A N 1
ATOM 793 C CA . ALA A 1 97 ? 11.425 2.130 -13.772 1.00 91.25 97 ALA A CA 1
ATOM 794 C C . ALA A 1 97 ? 10.986 1.169 -12.654 1.00 91.25 97 ALA A C 1
ATOM 796 O O . ALA A 1 97 ? 9.961 1.385 -12.000 1.00 91.25 97 ALA A O 1
ATOM 797 N N . LEU A 1 98 ? 11.778 0.123 -12.392 1.00 92.00 98 LEU A N 1
ATOM 798 C CA . LEU A 1 98 ? 11.492 -0.836 -11.320 1.00 92.00 98 LEU A CA 1
ATOM 799 C C . LEU A 1 98 ? 11.619 -0.206 -9.928 1.00 92.00 98 LEU A C 1
ATOM 801 O O . LEU A 1 98 ? 10.828 -0.526 -9.040 1.00 92.00 98 LEU A O 1
ATOM 805 N N . THR A 1 99 ? 12.589 0.689 -9.734 1.00 91.88 99 THR A N 1
ATOM 806 C CA . THR A 1 99 ? 12.799 1.384 -8.456 1.00 91.88 99 THR A CA 1
ATOM 807 C C . THR A 1 99 ? 11.642 2.326 -8.152 1.00 91.88 99 THR A C 1
ATOM 809 O O . THR A 1 99 ? 11.073 2.234 -7.067 1.00 91.88 99 THR A O 1
ATOM 812 N N . ALA A 1 100 ? 11.212 3.131 -9.126 1.00 89.44 100 ALA A N 1
ATOM 813 C CA . ALA A 1 100 ? 10.076 4.034 -8.966 1.00 89.44 100 ALA A CA 1
ATOM 814 C C . ALA A 1 100 ? 8.777 3.276 -8.640 1.00 89.44 100 ALA A C 1
ATOM 816 O O . ALA A 1 100 ? 8.017 3.678 -7.755 1.00 89.44 100 ALA A O 1
ATOM 817 N N . LEU A 1 101 ? 8.524 2.139 -9.307 1.00 90.00 101 LEU A N 1
ATOM 818 C CA . LEU A 1 101 ? 7.373 1.299 -8.972 1.00 90.00 101 LEU A CA 1
ATOM 819 C C . LEU A 1 101 ? 7.486 0.739 -7.548 1.00 90.00 101 LEU A C 1
ATOM 821 O O . LEU A 1 101 ? 6.513 0.795 -6.796 1.00 90.00 101 LEU A O 1
ATOM 825 N N . ARG A 1 102 ? 8.658 0.214 -7.166 1.00 91.81 102 ARG A N 1
ATOM 826 C CA . ARG A 1 102 ? 8.904 -0.315 -5.816 1.00 91.81 102 ARG A CA 1
ATOM 827 C C . ARG A 1 102 ? 8.643 0.748 -4.752 1.00 91.81 102 ARG A C 1
ATOM 829 O O . ARG A 1 102 ? 7.925 0.468 -3.801 1.00 91.81 102 ARG A O 1
ATOM 836 N N . GLU A 1 103 ? 9.195 1.945 -4.917 1.00 89.94 103 GLU A N 1
ATOM 837 C CA . GLU A 1 103 ? 9.028 3.057 -3.975 1.00 89.94 103 GLU A CA 1
ATOM 838 C C . GLU A 1 103 ? 7.557 3.426 -3.805 1.00 89.94 103 GLU A C 1
ATOM 840 O O . GLU A 1 103 ? 7.067 3.445 -2.680 1.00 89.94 103 GLU A O 1
ATOM 845 N N . ARG A 1 104 ? 6.809 3.571 -4.905 1.00 89.81 104 ARG A N 1
ATOM 846 C CA . ARG A 1 104 ? 5.366 3.845 -4.850 1.00 89.81 104 ARG A CA 1
ATOM 847 C C . ARG A 1 104 ? 4.571 2.731 -4.158 1.00 89.81 104 ARG A C 1
ATOM 849 O O . ARG A 1 104 ? 3.603 3.002 -3.445 1.00 89.81 104 ARG A O 1
ATOM 856 N N . LEU A 1 105 ? 4.932 1.466 -4.386 1.00 88.25 105 LEU A N 1
ATOM 857 C CA . LEU A 1 105 ? 4.289 0.327 -3.723 1.00 88.25 105 LEU A CA 1
ATOM 858 C C . LEU A 1 105 ? 4.591 0.318 -2.217 1.00 88.25 105 LEU A C 1
ATOM 860 O O . LEU A 1 105 ? 3.678 0.075 -1.427 1.00 88.25 105 LEU A O 1
ATOM 864 N N . VAL A 1 106 ? 5.831 0.615 -1.823 1.00 90.81 106 VAL A N 1
ATOM 865 C CA . VAL A 1 106 ? 6.257 0.700 -0.416 1.00 90.81 106 VAL A CA 1
ATOM 866 C C . VAL A 1 106 ? 5.597 1.881 0.28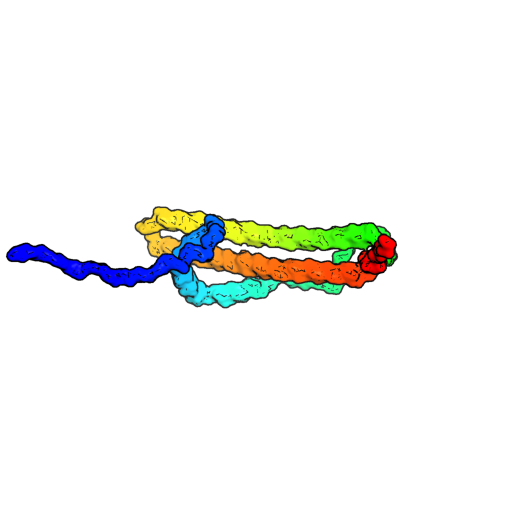9 1.00 90.81 106 VAL A C 1
ATOM 868 O O . VAL A 1 106 ? 5.028 1.703 1.361 1.00 90.81 106 VAL A O 1
ATOM 871 N N . GLU A 1 107 ? 5.597 3.065 -0.320 1.00 88.31 107 GLU A N 1
ATOM 872 C CA . GLU A 1 107 ? 4.950 4.262 0.221 1.00 88.31 107 GLU A CA 1
ATOM 873 C C . GLU A 1 107 ? 3.460 4.012 0.475 1.00 88.31 107 GLU A C 1
ATOM 875 O O . GLU A 1 107 ? 2.938 4.292 1.556 1.00 88.31 107 GLU A O 1
ATOM 880 N N . ARG A 1 108 ? 2.772 3.383 -0.484 1.00 88.12 108 ARG A N 1
ATOM 881 C CA . ARG A 1 108 ? 1.360 3.028 -0.324 1.00 88.12 108 ARG A CA 1
ATOM 882 C C . ARG A 1 108 ? 1.126 2.030 0.813 1.00 88.12 108 ARG A C 1
ATOM 884 O O . ARG A 1 108 ? 0.153 2.193 1.547 1.00 88.12 108 ARG A O 1
ATOM 891 N N . ALA A 1 109 ? 1.988 1.023 0.966 1.00 88.88 109 ALA A N 1
ATOM 892 C CA . ALA A 1 109 ? 1.910 0.085 2.087 1.00 88.88 109 ALA A CA 1
ATOM 893 C C . ALA A 1 109 ? 2.124 0.810 3.425 1.00 88.88 109 ALA A C 1
ATOM 895 O O . ALA A 1 109 ? 1.345 0.612 4.354 1.00 88.88 109 ALA A O 1
ATOM 896 N N . SER A 1 110 ? 3.108 1.712 3.480 1.00 89.94 110 SER A N 1
ATOM 897 C CA . SER A 1 110 ? 3.410 2.540 4.650 1.00 89.94 110 SER A CA 1
ATOM 898 C C . SER A 1 110 ? 2.203 3.380 5.076 1.00 89.94 110 SER A C 1
ATOM 900 O O . SER A 1 110 ? 1.796 3.322 6.230 1.00 89.94 110 SER A O 1
ATOM 902 N N . ILE A 1 111 ? 1.526 4.057 4.139 1.00 88.06 111 ILE A N 1
ATOM 903 C CA . ILE A 1 111 ? 0.313 4.842 4.438 1.00 88.06 111 ILE A CA 1
ATOM 904 C C . ILE A 1 111 ? -0.801 3.967 5.033 1.00 88.06 111 ILE A C 1
ATOM 906 O O . ILE A 1 111 ? -1.496 4.393 5.959 1.00 88.06 111 ILE A O 1
ATOM 910 N N . ILE A 1 112 ? -1.012 2.758 4.500 1.00 87.12 112 ILE A N 1
ATOM 911 C CA . ILE A 1 112 ? -2.030 1.835 5.025 1.00 87.12 112 ILE A CA 1
ATOM 912 C C . ILE A 1 112 ? -1.640 1.368 6.431 1.00 87.12 112 ILE A C 1
ATOM 914 O O . ILE A 1 112 ? -2.480 1.410 7.330 1.00 87.12 112 ILE A O 1
ATOM 918 N N . GLN A 1 113 ? -0.378 0.977 6.623 1.00 89.88 113 GLN A N 1
ATOM 919 C CA . GLN A 1 113 ? 0.147 0.519 7.905 1.00 89.88 113 GLN A CA 1
ATOM 920 C C . GLN A 1 113 ? 0.056 1.615 8.973 1.00 89.88 113 GLN A C 1
ATOM 922 O O . GLN A 1 113 ? -0.514 1.376 10.030 1.00 89.88 113 GLN A O 1
ATOM 927 N N . SER A 1 114 ? 0.489 2.845 8.681 1.00 92.62 114 SER A N 1
ATOM 928 C CA . SER A 1 114 ? 0.397 3.962 9.630 1.00 92.62 114 SER A CA 1
ATOM 929 C C . SER A 1 114 ? -1.045 4.255 10.052 1.00 92.62 114 SER A C 1
ATOM 931 O O . SER A 1 114 ? -1.301 4.573 11.211 1.00 92.62 114 SER A O 1
ATOM 933 N N . ARG A 1 115 ? -2.014 4.122 9.135 1.00 93.94 115 ARG A N 1
ATOM 934 C CA . ARG A 1 115 ? -3.442 4.263 9.471 1.00 93.94 115 ARG A CA 1
ATOM 935 C C . ARG A 1 115 ? -3.937 3.122 10.357 1.00 93.94 115 ARG A C 1
ATOM 937 O O . ARG A 1 115 ? -4.724 3.367 11.266 1.00 93.94 115 ARG A O 1
ATOM 944 N N . LEU A 1 116 ? -3.495 1.893 10.091 1.00 90.94 116 LEU A N 1
ATOM 945 C CA . LEU A 1 116 ? -3.820 0.724 10.909 1.00 90.94 116 LEU A CA 1
ATOM 946 C C . LEU A 1 116 ? -3.267 0.880 12.330 1.00 90.94 116 LEU A C 1
ATOM 948 O O . LEU A 1 116 ? -3.993 0.654 13.296 1.00 90.94 116 LEU A O 1
ATOM 952 N N . ASP A 1 117 ? -2.018 1.320 12.455 1.00 93.25 117 ASP A N 1
ATOM 953 C CA . ASP A 1 117 ? -1.364 1.550 13.743 1.00 93.25 117 ASP A CA 1
ATOM 954 C C . ASP A 1 117 ? -2.068 2.656 14.537 1.00 93.25 117 ASP A C 1
ATOM 956 O O . ASP A 1 117 ? -2.346 2.476 15.724 1.00 93.25 117 ASP A O 1
ATOM 960 N N . ALA A 1 118 ? -2.446 3.756 13.877 1.00 94.12 118 ALA A N 1
ATOM 961 C CA . ALA A 1 118 ? -3.190 4.847 14.504 1.00 94.12 118 ALA A CA 1
ATOM 962 C C . ALA A 1 118 ? -4.566 4.399 15.034 1.00 94.12 118 ALA A C 1
ATOM 964 O O . ALA A 1 118 ? -4.927 4.735 16.163 1.00 94.12 118 ALA A O 1
ATOM 965 N N . GLU A 1 119 ? -5.328 3.616 14.261 1.00 92.50 119 GLU A N 1
ATOM 966 C CA . GLU A 1 119 ? -6.622 3.073 14.709 1.00 92.50 119 GLU A CA 1
ATOM 967 C C . GLU A 1 119 ? -6.454 2.076 15.868 1.00 92.50 119 GLU A C 1
ATOM 969 O O . GLU A 1 119 ? -7.197 2.132 16.851 1.00 92.50 119 GLU A O 1
ATOM 974 N N . ASN A 1 120 ? -5.439 1.206 15.811 1.00 90.38 120 ASN A N 1
ATOM 975 C CA . ASN A 1 120 ? -5.115 0.287 16.905 1.00 90.38 120 ASN A CA 1
ATOM 976 C C . ASN A 1 120 ? -4.736 1.035 18.190 1.00 90.38 120 ASN A C 1
ATOM 978 O O . ASN A 1 120 ? -5.178 0.672 19.285 1.00 90.38 120 ASN A O 1
ATOM 982 N N . GLU A 1 121 ? -3.936 2.095 18.079 1.00 93.38 121 GLU A N 1
ATOM 983 C CA . GLU A 1 121 ? -3.544 2.901 19.228 1.00 93.38 121 GLU A CA 1
ATOM 984 C C . GLU A 1 121 ? -4.735 3.670 19.816 1.00 93.38 121 GLU A C 1
ATOM 986 O O . GLU A 1 121 ? -4.922 3.683 21.038 1.00 93.38 121 GLU A O 1
ATOM 991 N N . ALA A 1 122 ? -5.579 4.262 18.967 1.00 89.88 122 ALA A N 1
ATOM 992 C CA . ALA A 1 122 ? -6.797 4.940 19.396 1.00 89.88 122 ALA A CA 1
ATOM 993 C C . ALA A 1 122 ? -7.730 3.984 20.154 1.00 89.88 122 ALA A C 1
ATOM 995 O O . ALA A 1 122 ? -8.213 4.318 21.242 1.00 89.88 122 ALA A O 1
ATOM 996 N N . LEU A 1 123 ? -7.923 2.768 19.633 1.00 88.31 123 LEU A N 1
ATOM 997 C CA . LEU A 1 123 ? -8.715 1.738 20.297 1.00 88.31 123 LEU A CA 1
ATOM 998 C C . LEU A 1 123 ? -8.109 1.334 21.646 1.00 88.31 123 LEU A C 1
ATOM 1000 O O . LEU A 1 123 ? -8.836 1.227 22.635 1.00 88.31 123 LEU A O 1
ATOM 1004 N N . ARG A 1 124 ? -6.779 1.190 21.723 1.00 87.69 124 ARG A N 1
ATOM 1005 C CA . ARG A 1 124 ? -6.067 0.899 22.977 1.00 87.69 124 ARG A CA 1
ATOM 1006 C C . ARG A 1 124 ? -6.305 1.958 24.038 1.00 87.69 124 ARG A C 1
ATOM 1008 O O . ARG A 1 124 ? -6.582 1.625 25.189 1.00 87.69 124 ARG A O 1
ATOM 1015 N N . ARG A 1 125 ? -6.202 3.234 23.661 1.00 88.88 125 ARG A N 1
ATOM 1016 C CA . ARG A 1 125 ? -6.439 4.358 24.576 1.00 88.88 125 ARG A CA 1
ATOM 1017 C C . ARG A 1 125 ? -7.886 4.353 25.076 1.00 88.88 125 ARG A C 1
ATOM 1019 O O . ARG A 1 125 ? -8.101 4.458 26.281 1.00 88.88 125 ARG A O 1
ATOM 1026 N N . LYS A 1 126 ? -8.861 4.135 24.184 1.00 85.69 126 LYS A N 1
ATOM 1027 C CA . LYS A 1 126 ? -10.285 4.020 24.550 1.00 85.69 126 LYS A CA 1
ATOM 1028 C C . LYS A 1 126 ? -10.553 2.839 25.490 1.00 85.69 126 LYS A C 1
ATOM 1030 O O . LYS A 1 126 ? -11.260 2.999 26.477 1.00 85.69 126 LYS A O 1
ATOM 1035 N N . GLN A 1 127 ? -9.966 1.668 25.239 1.00 84.19 127 GLN A N 1
ATOM 1036 C CA . GLN A 1 127 ? -10.069 0.512 26.141 1.00 84.19 127 GLN A CA 1
ATOM 1037 C C . GLN A 1 127 ? -9.467 0.780 27.520 1.00 84.19 127 GLN A C 1
ATOM 1039 O O . GLN A 1 127 ? -10.061 0.412 28.531 1.00 84.19 127 GLN A O 1
ATOM 1044 N N . ALA A 1 128 ? -8.304 1.429 27.580 1.00 85.31 128 ALA A N 1
ATOM 1045 C CA . ALA A 1 128 ? -7.688 1.790 28.850 1.00 85.31 128 ALA A CA 1
ATOM 1046 C C . ALA A 1 128 ? -8.554 2.782 29.645 1.00 85.31 128 ALA A C 1
ATOM 1048 O O . ALA A 1 128 ? -8.664 2.643 30.860 1.00 85.31 128 ALA A O 1
ATOM 1049 N N . ALA A 1 129 ? -9.186 3.748 28.971 1.00 84.31 129 ALA A N 1
ATOM 1050 C CA . ALA A 1 129 ? -10.120 4.681 29.599 1.00 84.31 129 ALA A CA 1
ATOM 1051 C C . ALA A 1 129 ? -11.374 3.964 30.127 1.00 84.31 129 ALA A C 1
ATOM 1053 O O . ALA A 1 129 ? -11.725 4.137 31.291 1.00 84.31 129 ALA A O 1
ATOM 1054 N N . PHE A 1 130 ? -11.980 3.088 29.321 1.00 82.12 130 PHE A N 1
ATOM 1055 C CA . PHE A 1 130 ? -13.147 2.302 29.730 1.00 82.12 130 PHE A CA 1
ATOM 1056 C C . PHE A 1 130 ? -12.859 1.430 30.953 1.00 82.12 130 PHE A C 1
ATOM 1058 O O . PHE A 1 130 ? -13.607 1.458 31.920 1.00 82.12 130 PHE A O 1
ATOM 1065 N N . ARG A 1 131 ? -11.720 0.725 30.970 1.00 81.25 131 ARG A N 1
ATOM 1066 C CA . ARG A 1 131 ? -11.313 -0.095 32.124 1.00 81.25 131 ARG A CA 1
ATOM 1067 C C . ARG A 1 131 ? -11.180 0.707 33.421 1.00 81.25 131 ARG A C 1
ATOM 1069 O O . ARG A 1 131 ? -11.384 0.138 34.485 1.00 81.25 131 ARG A O 1
ATOM 1076 N N . LYS A 1 132 ? -10.822 1.993 33.345 1.00 82.75 132 LYS A N 1
ATOM 1077 C CA . LYS A 1 132 ? -10.704 2.871 34.521 1.00 82.75 132 LYS A CA 1
ATOM 1078 C C . LYS A 1 132 ? -12.057 3.362 35.032 1.00 82.75 132 LYS A C 1
ATOM 1080 O O . LYS A 1 132 ? -12.207 3.517 36.234 1.00 82.75 132 LYS A O 1
ATOM 1085 N N . ALA A 1 133 ? -13.004 3.607 34.132 1.00 78.19 133 ALA A N 1
ATOM 1086 C CA . ALA A 1 133 ? -14.349 4.083 34.461 1.00 78.19 133 ALA A CA 1
ATOM 1087 C C . ALA A 1 133 ? -15.381 2.943 34.603 1.00 78.19 133 ALA A C 1
ATOM 1089 O O . ALA A 1 133 ? -16.557 3.190 34.863 1.00 78.19 133 ALA A O 1
ATOM 1090 N N . ALA A 1 134 ? -14.947 1.686 34.464 1.00 72.56 134 ALA A N 1
ATOM 1091 C CA . ALA A 1 134 ? -15.795 0.511 34.606 1.00 72.56 134 ALA A CA 1
ATOM 1092 C C . ALA A 1 134 ? -16.469 0.479 35.990 1.00 72.56 134 ALA A C 1
ATOM 1094 O O . ALA A 1 134 ? -15.799 0.566 37.019 1.00 72.56 134 ALA A O 1
ATOM 1095 N N . GLY A 1 135 ? -17.798 0.349 36.005 1.00 73.00 135 GLY A N 1
ATOM 1096 C CA . GLY A 1 135 ? -18.616 0.382 37.223 1.00 73.00 135 GLY A CA 1
ATOM 1097 C C . GLY A 1 135 ? -19.044 1.781 37.685 1.00 73.00 135 GLY A C 1
ATOM 1098 O O . GLY A 1 135 ? -19.791 1.879 38.653 1.00 73.00 135 GLY A O 1
ATOM 1099 N N . GLN A 1 136 ? -18.600 2.845 37.007 1.00 78.81 136 GLN A N 1
ATOM 1100 C CA . GLN A 1 136 ? -19.047 4.229 37.231 1.00 78.81 136 GLN A CA 1
ATOM 1101 C C . GLN A 1 136 ? -19.823 4.803 36.035 1.00 78.81 136 GLN A C 1
ATOM 1103 O O . GLN A 1 136 ? -20.291 5.935 36.111 1.00 78.81 136 GLN A O 1
ATOM 1108 N N . MET A 1 137 ? -19.943 4.040 34.943 1.00 77.38 137 MET A N 1
ATOM 1109 C CA . MET A 1 137 ? -20.633 4.461 33.724 1.00 77.38 137 MET A CA 1
ATOM 1110 C C . MET A 1 137 ? -22.137 4.211 33.796 1.00 77.38 137 MET A C 1
ATOM 1112 O O . MET A 1 137 ? -22.594 3.238 34.402 1.00 77.38 137 MET A O 1
ATOM 1116 N N . SER A 1 138 ? -22.901 5.076 33.133 1.00 84.88 138 SER A N 1
ATOM 1117 C CA . SER A 1 138 ? -24.321 4.837 32.894 1.00 84.88 138 SER A CA 1
ATOM 1118 C C . SER A 1 138 ? -24.528 3.773 31.799 1.00 84.88 138 SER A C 1
ATOM 1120 O O . SER A 1 138 ? -23.652 3.566 30.954 1.00 84.88 138 SER A O 1
ATOM 1122 N N . PRO A 1 139 ? -25.704 3.120 31.743 1.00 79.31 139 PRO A N 1
ATOM 1123 C CA . PRO A 1 139 ? -26.030 2.190 30.659 1.00 79.31 139 PRO A CA 1
ATOM 1124 C C . PRO A 1 139 ? -25.930 2.813 29.254 1.00 79.31 139 PRO A C 1
ATOM 1126 O O . PRO A 1 139 ? -25.531 2.142 28.304 1.00 79.31 139 PRO A O 1
ATOM 1129 N N . GLU A 1 140 ? -26.252 4.103 29.119 1.00 82.50 140 GLU A N 1
ATOM 1130 C CA . GLU A 1 140 ? -26.161 4.839 27.850 1.00 82.50 140 GLU A CA 1
ATOM 1131 C C . GLU A 1 140 ? -24.698 5.056 27.425 1.00 82.50 140 GLU A C 1
ATOM 1133 O O . GLU A 1 140 ? -24.347 4.913 26.250 1.00 82.50 140 GLU A O 1
ATOM 1138 N N . GLU A 1 141 ? -23.816 5.349 28.384 1.00 75.88 141 GLU A N 1
ATOM 1139 C CA . GLU A 1 141 ? -22.377 5.503 28.147 1.00 75.88 141 GLU A CA 1
ATOM 1140 C C . GLU A 1 141 ? -21.723 4.176 27.737 1.00 75.88 141 GLU A C 1
ATOM 1142 O O . GLU A 1 141 ? -20.866 4.149 26.845 1.00 75.88 141 GLU A O 1
ATOM 1147 N N . GLU A 1 142 ? -22.160 3.065 28.336 1.00 75.62 142 GLU A N 1
ATOM 1148 C CA . GLU A 1 142 ? -21.724 1.720 27.955 1.00 75.62 142 GLU A CA 1
ATOM 1149 C C . GLU A 1 142 ? -22.146 1.368 26.520 1.00 75.62 142 GLU A C 1
ATOM 1151 O O . GLU A 1 142 ? -21.331 0.866 25.738 1.00 75.62 142 GLU A O 1
ATOM 1156 N N . GLU A 1 143 ? -23.387 1.668 26.127 1.00 78.19 143 GLU A N 1
ATOM 1157 C CA . GLU A 1 143 ? -23.878 1.404 24.770 1.00 78.19 143 GLU A CA 1
ATOM 1158 C C . GLU A 1 143 ? -23.150 2.252 23.713 1.00 78.19 143 GLU A C 1
ATOM 1160 O O . GLU A 1 143 ? -22.747 1.746 22.652 1.00 78.19 143 GLU A O 1
ATOM 1165 N N . HIS A 1 144 ? -22.895 3.527 24.019 1.00 79.19 144 HIS A N 1
ATOM 1166 C CA . HIS A 1 144 ? -22.094 4.397 23.164 1.00 79.19 144 HIS A CA 1
ATOM 1167 C C . HIS A 1 144 ? -20.662 3.862 23.003 1.00 79.19 144 HIS A C 1
ATOM 1169 O O . HIS A 1 144 ? -20.138 3.790 21.885 1.00 79.19 144 HIS A O 1
ATOM 1175 N N . TYR A 1 145 ? -20.039 3.407 24.096 1.00 79.88 145 TYR A N 1
ATOM 1176 C CA . TYR A 1 145 ? -18.713 2.792 24.055 1.00 79.88 145 TYR A CA 1
ATOM 1177 C C . TYR A 1 145 ? -18.679 1.548 23.161 1.00 79.88 145 TYR A C 1
ATOM 1179 O O . TYR A 1 145 ? -17.787 1.418 22.317 1.00 79.88 145 TYR A O 1
ATOM 1187 N N . VAL A 1 146 ? -19.659 0.651 23.301 1.00 79.38 146 VAL A N 1
ATOM 1188 C CA . VAL A 1 146 ? -19.772 -0.555 22.469 1.00 79.38 146 VAL A CA 1
ATOM 1189 C C . VAL A 1 146 ? -19.898 -0.180 20.993 1.00 79.38 146 VAL A C 1
ATOM 1191 O O . VAL A 1 146 ? -19.224 -0.769 20.144 1.00 79.38 146 VAL A O 1
ATOM 1194 N N . THR A 1 147 ? -20.712 0.823 20.670 1.00 80.00 147 THR A N 1
ATOM 1195 C CA . THR A 1 147 ? -20.890 1.301 19.294 1.00 80.00 147 THR A CA 1
ATOM 1196 C C . THR A 1 147 ? -19.580 1.824 18.703 1.00 80.00 147 THR A C 1
ATOM 1198 O O . THR A 1 147 ? -19.153 1.365 17.640 1.00 80.00 147 THR A O 1
ATOM 1201 N N . GLU A 1 148 ? -18.893 2.716 19.415 1.00 80.88 148 GLU A N 1
ATOM 1202 C CA . GLU A 1 148 ? -17.596 3.273 19.014 1.00 80.88 148 GLU A CA 1
ATOM 1203 C C . GLU A 1 148 ? -16.519 2.195 18.850 1.00 80.88 148 GLU A C 1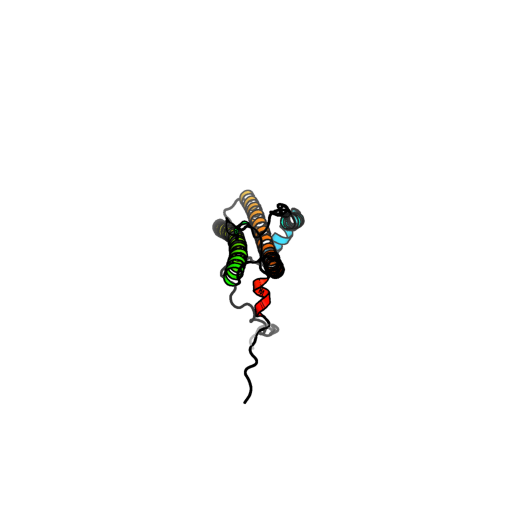
ATOM 1205 O O . GLU A 1 148 ? -15.727 2.213 17.901 1.00 80.88 148 GLU A O 1
ATOM 1210 N N . PHE A 1 149 ? -16.508 1.219 19.755 1.00 84.19 149 PHE A N 1
ATOM 1211 C CA . PHE A 1 149 ? -15.604 0.082 19.711 1.00 84.19 149 PHE A CA 1
ATOM 1212 C C . PHE A 1 149 ? -15.816 -0.766 18.449 1.00 84.19 149 PHE A C 1
ATOM 1214 O O . PHE A 1 149 ? -14.860 -1.087 17.738 1.00 84.19 149 PHE A O 1
ATOM 1221 N N . ASN A 1 150 ? -17.073 -1.080 18.122 1.00 79.88 150 ASN A N 1
ATOM 1222 C CA . ASN A 1 150 ? -17.416 -1.832 16.915 1.00 79.88 150 ASN A CA 1
ATOM 1223 C C . ASN A 1 150 ? -17.000 -1.090 15.642 1.00 79.88 150 ASN A C 1
ATOM 1225 O O . ASN A 1 150 ? -16.495 -1.708 14.703 1.00 79.88 150 ASN A O 1
ATOM 1229 N N . GLN A 1 151 ? -17.173 0.233 15.612 1.00 83.44 151 GLN A N 1
ATOM 1230 C CA . GLN A 1 151 ? -16.744 1.045 14.479 1.00 83.44 151 GLN A CA 1
ATOM 1231 C C . GLN A 1 151 ? -15.222 1.036 14.303 1.00 83.44 151 GLN A C 1
ATOM 1233 O O . GLN A 1 151 ? -14.746 0.848 13.183 1.00 83.44 151 GLN A O 1
ATOM 1238 N N . ALA A 1 152 ? -14.453 1.207 15.381 1.00 85.62 152 ALA A N 1
ATOM 1239 C CA . ALA A 1 152 ? -12.991 1.158 15.326 1.00 85.62 152 ALA A CA 1
ATOM 1240 C C . ALA A 1 152 ? -12.493 -0.214 14.842 1.00 85.62 152 ALA A C 1
ATOM 1242 O O . ALA A 1 152 ? -11.681 -0.303 13.920 1.00 85.62 152 ALA A O 1
ATOM 1243 N N . MET A 1 153 ? -13.062 -1.298 15.375 1.00 81.94 153 MET A N 1
ATOM 1244 C CA . MET A 1 153 ? -12.749 -2.660 14.933 1.00 81.94 153 MET A CA 1
ATOM 1245 C C . MET A 1 153 ? -13.067 -2.887 13.454 1.00 81.94 153 MET A C 1
ATOM 1247 O O . MET A 1 153 ? -12.294 -3.527 12.740 1.00 81.94 153 MET A O 1
ATOM 1251 N N . PHE A 1 154 ? -14.182 -2.344 12.967 1.00 84.25 154 PHE A N 1
ATOM 1252 C CA . PHE A 1 154 ? -14.533 -2.410 11.553 1.00 84.25 154 PHE A CA 1
ATOM 1253 C C . PHE A 1 154 ? -13.497 -1.697 10.671 1.00 84.25 154 PHE A C 1
ATOM 1255 O O . PHE A 1 154 ? -13.066 -2.255 9.660 1.00 84.25 154 PHE A O 1
ATOM 1262 N N . ARG A 1 155 ? -13.036 -0.505 11.074 1.00 87.06 155 ARG A N 1
ATOM 1263 C CA . ARG A 1 155 ? -11.977 0.236 10.365 1.00 87.06 155 ARG A CA 1
ATOM 1264 C C . ARG A 1 155 ? -10.663 -0.548 10.342 1.00 87.06 155 ARG A C 1
ATOM 1266 O O . ARG A 1 155 ? -10.077 -0.692 9.270 1.00 87.06 155 ARG A O 1
ATOM 1273 N N . ILE A 1 156 ? -10.256 -1.120 11.478 1.00 87.62 156 ILE A N 1
ATOM 1274 C CA . ILE A 1 156 ? -9.072 -1.989 11.595 1.00 87.62 156 ILE A CA 1
ATOM 1275 C C . ILE A 1 156 ? -9.161 -3.155 10.605 1.00 87.62 156 ILE A C 1
ATOM 1277 O O . ILE A 1 156 ? -8.245 -3.362 9.813 1.00 87.62 156 ILE A O 1
ATOM 1281 N N . LYS A 1 157 ? -10.295 -3.867 10.565 1.00 84.75 157 LYS A N 1
ATOM 1282 C CA . LYS A 1 157 ? -10.490 -5.007 9.652 1.00 84.75 157 LYS A CA 1
ATOM 1283 C C . LYS A 1 157 ? -10.424 -4.607 8.178 1.00 84.75 157 LYS A C 1
ATOM 1285 O O . LYS A 1 157 ? -9.870 -5.347 7.367 1.00 84.75 157 LYS A O 1
ATOM 1290 N N . ILE A 1 158 ? -10.948 -3.433 7.822 1.00 86.75 158 ILE A N 1
ATOM 1291 C CA . ILE A 1 158 ? -10.813 -2.890 6.462 1.00 86.75 158 ILE A CA 1
ATOM 1292 C C . ILE A 1 158 ? -9.343 -2.612 6.135 1.00 86.75 158 ILE A C 1
ATOM 1294 O O . ILE A 1 158 ? -8.895 -2.934 5.035 1.00 86.75 158 ILE A O 1
ATOM 1298 N N . LEU A 1 159 ? -8.594 -2.007 7.057 1.00 86.38 159 LEU A N 1
ATOM 1299 C CA . LEU A 1 159 ? -7.185 -1.667 6.853 1.00 86.38 159 LEU A CA 1
ATOM 1300 C C . LEU A 1 159 ? -6.308 -2.920 6.722 1.00 86.38 159 LEU A C 1
ATOM 1302 O O . LEU A 1 159 ? -5.512 -2.987 5.788 1.00 86.38 159 LEU A O 1
ATOM 1306 N N . GLU A 1 160 ? -6.523 -3.943 7.554 1.00 88.31 160 GLU A N 1
ATOM 1307 C CA . GLU A 1 160 ? -5.858 -5.252 7.440 1.00 88.31 160 GLU A CA 1
ATOM 1308 C C . GLU A 1 160 ? -6.121 -5.907 6.073 1.00 88.31 160 GLU A C 1
ATOM 1310 O O . GLU A 1 160 ? -5.195 -6.335 5.381 1.00 88.31 160 GLU A O 1
ATOM 1315 N N . ALA A 1 161 ? -7.386 -5.949 5.642 1.00 87.38 161 ALA A N 1
ATOM 1316 C CA . ALA A 1 161 ? -7.759 -6.518 4.349 1.00 87.38 161 ALA A CA 1
ATOM 1317 C C . ALA A 1 161 ? -7.167 -5.729 3.167 1.00 87.38 161 ALA A C 1
ATOM 1319 O O . ALA A 1 161 ? -6.752 -6.320 2.166 1.00 87.38 161 ALA A O 1
ATOM 1320 N N . ARG A 1 162 ? -7.099 -4.395 3.275 1.00 88.75 162 ARG A N 1
ATOM 1321 C CA . ARG A 1 162 ? -6.455 -3.533 2.273 1.00 88.75 162 ARG A CA 1
ATOM 1322 C C . ARG A 1 162 ? -4.954 -3.771 2.200 1.00 88.75 162 ARG A C 1
ATOM 1324 O O . ARG A 1 162 ? -4.434 -3.832 1.089 1.00 88.75 162 ARG A O 1
ATOM 1331 N N . LEU A 1 163 ? -4.282 -3.916 3.341 1.00 87.88 163 LEU A N 1
ATOM 1332 C CA . LEU A 1 163 ? -2.848 -4.185 3.396 1.00 87.88 163 LEU A CA 1
ATOM 1333 C C . LEU A 1 163 ? -2.525 -5.524 2.729 1.00 87.88 163 LEU A C 1
ATOM 1335 O O . LEU A 1 163 ? -1.747 -5.553 1.779 1.00 87.88 163 LEU A O 1
ATOM 1339 N N . LYS A 1 164 ? -3.221 -6.596 3.124 1.00 89.00 164 LYS A N 1
ATOM 1340 C CA . LYS A 1 164 ? -3.046 -7.930 2.533 1.00 89.00 164 LYS A CA 1
ATOM 1341 C C . LYS A 1 164 ? -3.259 -7.923 1.016 1.00 89.00 164 LYS A C 1
ATOM 1343 O O . LYS A 1 164 ? -2.446 -8.443 0.257 1.00 89.00 164 LYS A O 1
ATOM 1348 N N . ARG A 1 165 ? -4.342 -7.292 0.545 1.00 88.44 165 ARG A N 1
ATOM 1349 C CA . ARG A 1 165 ? -4.607 -7.175 -0.897 1.00 88.44 165 ARG A CA 1
ATOM 1350 C C . ARG A 1 165 ? -3.520 -6.372 -1.611 1.00 88.44 165 ARG A C 1
ATOM 1352 O O . ARG A 1 165 ? -3.182 -6.684 -2.752 1.00 88.44 165 ARG A O 1
ATOM 1359 N N . HIS A 1 166 ? -3.007 -5.317 -0.979 1.00 90.75 166 HIS A N 1
ATOM 1360 C CA . HIS A 1 166 ? -1.929 -4.510 -1.542 1.00 90.75 166 HIS A CA 1
ATOM 1361 C C . HIS A 1 166 ? -0.643 -5.322 -1.686 1.00 90.75 166 HIS A C 1
ATOM 1363 O O . HIS A 1 166 ? -0.041 -5.250 -2.747 1.00 90.75 166 HIS A O 1
ATOM 1369 N N . GLU A 1 167 ? -0.270 -6.146 -0.706 1.00 88.50 167 GLU A N 1
ATOM 1370 C CA . GLU A 1 167 ? 0.889 -7.049 -0.801 1.00 88.50 167 GLU A CA 1
ATOM 1371 C C . GLU A 1 167 ? 0.763 -8.020 -1.986 1.00 88.50 167 GLU A C 1
ATOM 1373 O O . GLU A 1 167 ? 1.653 -8.093 -2.836 1.00 88.50 167 GLU A O 1
ATOM 1378 N N . GLU A 1 168 ? -0.382 -8.701 -2.107 1.00 89.31 168 GLU A N 1
ATOM 1379 C CA . GLU A 1 168 ? -0.651 -9.634 -3.210 1.00 89.31 168 GLU A CA 1
ATOM 1380 C C . GLU A 1 168 ? -0.616 -8.932 -4.582 1.00 89.31 168 GLU A C 1
ATOM 1382 O O . GLU A 1 168 ? -0.014 -9.435 -5.536 1.00 89.31 168 GLU A O 1
ATOM 1387 N N . ARG A 1 169 ? -1.235 -7.747 -4.696 1.00 87.31 169 ARG A N 1
ATOM 1388 C CA . ARG A 1 169 ? -1.258 -6.956 -5.939 1.00 87.31 169 ARG A CA 1
ATOM 1389 C C . ARG A 1 169 ? 0.110 -6.338 -6.258 1.00 87.31 169 ARG A C 1
ATOM 1391 O O . ARG A 1 169 ? 0.464 -6.248 -7.431 1.00 87.31 169 ARG A O 1
ATOM 1398 N N . ALA A 1 170 ? 0.875 -5.911 -5.255 1.00 88.31 170 ALA A N 1
ATOM 1399 C CA . ALA A 1 170 ? 2.185 -5.282 -5.417 1.00 88.31 170 ALA A CA 1
ATOM 1400 C C . ALA A 1 170 ? 3.187 -6.240 -6.067 1.00 88.31 170 ALA A C 1
ATOM 1402 O O . ALA A 1 170 ? 3.853 -5.864 -7.033 1.00 88.31 170 ALA A O 1
ATOM 1403 N N . LEU A 1 171 ? 3.231 -7.490 -5.593 1.00 88.62 171 LEU A N 1
ATOM 1404 C CA . LEU A 1 171 ? 4.082 -8.534 -6.167 1.00 88.62 171 LEU A CA 1
ATOM 1405 C C . LEU A 1 171 ? 3.741 -8.795 -7.639 1.00 88.62 171 LEU A C 1
ATOM 1407 O O . LEU A 1 171 ? 4.639 -8.840 -8.480 1.00 88.62 171 LEU A O 1
ATOM 1411 N N . ARG A 1 172 ? 2.445 -8.898 -7.965 1.00 91.25 172 AR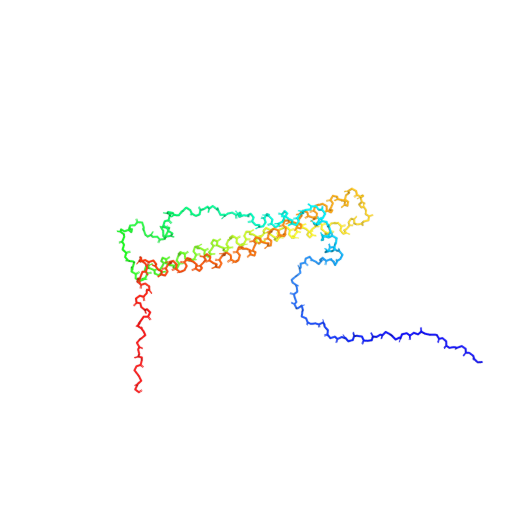G A N 1
ATOM 1412 C CA . ARG A 1 172 ? 1.976 -9.080 -9.349 1.00 91.25 172 ARG A CA 1
ATOM 1413 C C . ARG A 1 172 ? 2.366 -7.902 -10.242 1.00 91.25 172 ARG A C 1
ATOM 1415 O O . ARG A 1 172 ? 3.001 -8.118 -11.267 1.00 91.25 172 ARG A O 1
ATOM 1422 N N . LYS A 1 173 ? 2.083 -6.662 -9.823 1.00 89.75 173 LYS A N 1
ATOM 1423 C CA . LYS A 1 173 ? 2.424 -5.445 -10.588 1.00 89.75 173 LYS A CA 1
ATOM 1424 C C . LYS A 1 173 ? 3.925 -5.318 -10.844 1.00 89.75 173 LYS A C 1
ATOM 1426 O O . LYS A 1 173 ? 4.330 -4.920 -11.934 1.00 89.75 173 LYS A O 1
ATOM 1431 N N . TYR A 1 174 ? 4.751 -5.653 -9.852 1.00 91.88 174 TYR A N 1
ATOM 1432 C CA . TYR A 1 174 ? 6.202 -5.634 -10.009 1.00 91.88 174 TYR A CA 1
ATOM 1433 C C . TYR A 1 174 ? 6.670 -6.676 -11.032 1.00 91.88 174 TYR A C 1
ATOM 1435 O O . TYR A 1 174 ? 7.426 -6.342 -11.942 1.00 91.88 174 TYR A O 1
ATOM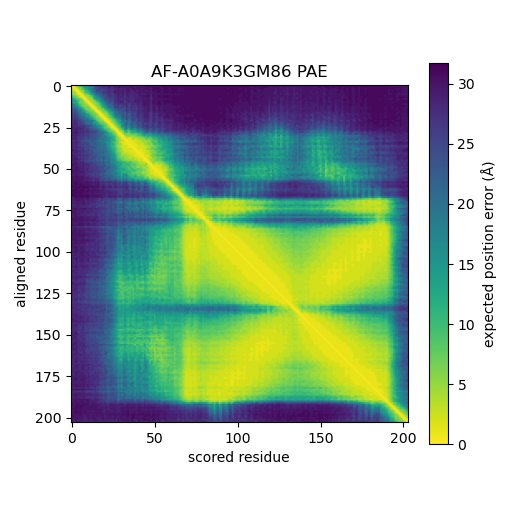 1443 N N . ALA A 1 175 ? 6.177 -7.915 -10.929 1.00 91.38 175 ALA A N 1
ATOM 1444 C CA . ALA A 1 175 ? 6.504 -8.984 -11.870 1.00 91.38 175 ALA A CA 1
ATOM 1445 C C . ALA A 1 175 ? 6.036 -8.671 -13.304 1.00 91.38 175 ALA A C 1
ATOM 1447 O O . ALA A 1 175 ? 6.780 -8.895 -14.259 1.00 91.38 175 ALA A O 1
ATOM 1448 N N . GLU A 1 176 ? 4.836 -8.107 -13.461 1.00 91.94 176 GLU A N 1
ATOM 1449 C CA . GLU A 1 176 ? 4.299 -7.670 -14.753 1.00 91.94 176 GLU A CA 1
ATOM 1450 C C . GLU A 1 176 ? 5.171 -6.586 -15.394 1.00 91.94 176 GLU A C 1
ATOM 1452 O O . GLU A 1 176 ? 5.497 -6.687 -16.579 1.00 91.94 176 GLU A O 1
ATOM 1457 N N . LEU A 1 177 ? 5.595 -5.570 -14.629 1.00 91.12 177 LEU A N 1
ATOM 1458 C CA . LEU A 1 177 ? 6.502 -4.542 -15.142 1.00 91.12 177 LEU A CA 1
ATOM 1459 C C . LEU A 1 177 ? 7.868 -5.139 -15.509 1.00 91.12 177 LEU A C 1
ATOM 1461 O O . LEU A 1 177 ? 8.391 -4.840 -16.580 1.00 91.12 177 LEU A O 1
ATOM 1465 N N . ASP A 1 178 ? 8.427 -6.015 -14.672 1.00 93.00 178 ASP A N 1
ATOM 1466 C CA . ASP A 1 178 ? 9.706 -6.681 -14.939 1.00 93.00 178 ASP A CA 1
ATOM 1467 C C . ASP A 1 178 ? 9.671 -7.482 -16.250 1.00 93.00 178 ASP A C 1
ATOM 1469 O O . ASP A 1 178 ? 10.595 -7.386 -17.067 1.00 93.00 178 ASP A O 1
ATOM 1473 N N . GLN A 1 179 ? 8.577 -8.220 -16.478 1.00 93.25 179 GLN A N 1
ATOM 1474 C CA . GLN A 1 179 ? 8.336 -8.993 -17.694 1.00 93.25 179 GLN A CA 1
ATOM 1475 C C . GLN A 1 179 ? 8.119 -8.096 -18.917 1.00 93.25 179 GLN A C 1
ATOM 1477 O O . GLN A 1 179 ? 8.680 -8.381 -19.977 1.00 93.25 179 GLN A O 1
ATOM 1482 N N . ARG A 1 180 ? 7.353 -7.005 -18.784 1.00 92.50 180 ARG A N 1
ATOM 1483 C CA . ARG A 1 180 ? 7.170 -6.011 -19.856 1.00 92.50 180 ARG A CA 1
ATOM 1484 C C . ARG A 1 180 ? 8.503 -5.398 -20.268 1.00 92.50 180 ARG A C 1
ATOM 1486 O O . ARG A 1 180 ? 8.851 -5.456 -21.439 1.00 92.50 180 ARG A O 1
ATOM 1493 N N . LEU A 1 181 ? 9.307 -4.953 -19.302 1.00 91.94 181 LEU A N 1
ATOM 1494 C CA . LEU A 1 181 ? 10.642 -4.400 -19.548 1.00 91.94 181 LEU A CA 1
ATOM 1495 C C . LEU A 1 181 ? 11.599 -5.417 -20.179 1.00 91.94 181 LEU A C 1
ATOM 1497 O O . LEU A 1 181 ? 12.485 -5.028 -20.930 1.00 91.94 181 LEU A O 1
ATOM 1501 N N . ARG A 1 182 ? 11.461 -6.717 -19.874 1.00 90.88 182 ARG A N 1
ATOM 1502 C CA . ARG A 1 182 ? 12.260 -7.764 -20.539 1.00 90.88 182 ARG A CA 1
ATOM 1503 C C . ARG A 1 182 ? 11.894 -7.914 -22.008 1.00 90.88 182 ARG A C 1
ATOM 1505 O O . ARG A 1 182 ? 12.770 -8.259 -22.785 1.00 90.88 182 ARG A O 1
ATOM 1512 N N . ARG A 1 183 ? 10.627 -7.707 -22.369 1.00 91.31 183 ARG A N 1
ATOM 1513 C CA . ARG A 1 183 ? 10.099 -7.885 -23.731 1.00 91.31 183 ARG A CA 1
ATOM 1514 C C . ARG A 1 183 ? 10.095 -6.595 -24.556 1.00 91.31 183 ARG A C 1
ATOM 1516 O O . ARG A 1 183 ? 9.783 -6.659 -25.739 1.00 91.31 183 ARG A O 1
ATOM 1523 N N . ASP A 1 184 ? 10.414 -5.448 -23.955 1.00 92.00 184 ASP A N 1
ATOM 1524 C CA . ASP A 1 184 ? 10.386 -4.158 -24.645 1.00 92.00 184 ASP A CA 1
ATOM 1525 C C . ASP A 1 184 ? 11.497 -4.076 -25.712 1.00 92.00 184 ASP A C 1
ATOM 1527 O O . ASP A 1 184 ? 12.679 -4.216 -25.371 1.00 92.00 184 ASP A O 1
ATOM 1531 N N . PRO A 1 185 ? 11.160 -3.812 -26.991 1.00 90.69 185 PRO A N 1
ATOM 1532 C CA . PRO A 1 185 ? 12.142 -3.720 -28.071 1.00 90.69 185 PRO A CA 1
ATOM 1533 C C . PRO A 1 185 ? 13.242 -2.684 -27.818 1.00 90.69 185 PRO A C 1
ATOM 1535 O O . PRO A 1 185 ? 14.402 -2.918 -28.177 1.00 90.69 185 PRO A O 1
ATOM 1538 N N . ARG A 1 186 ? 12.914 -1.570 -27.150 1.00 91.12 186 ARG A N 1
ATOM 1539 C CA . ARG A 1 186 ? 13.851 -0.477 -26.844 1.00 91.12 186 ARG A CA 1
ATOM 1540 C C . ARG A 1 186 ? 14.945 -0.925 -25.875 1.00 91.12 186 ARG A C 1
ATOM 1542 O O . ARG A 1 186 ? 16.047 -0.384 -25.903 1.00 91.12 186 ARG A O 1
ATOM 1549 N N . LEU A 1 187 ? 14.661 -1.939 -25.053 1.00 91.88 187 LEU A N 1
ATOM 1550 C CA . LEU A 1 187 ? 15.570 -2.507 -24.052 1.00 91.88 187 LEU A CA 1
ATOM 1551 C C . LEU A 1 187 ? 16.208 -3.839 -24.490 1.00 91.88 187 LEU A C 1
ATOM 1553 O O . LEU A 1 187 ? 16.853 -4.503 -23.676 1.00 91.88 187 LEU A O 1
ATOM 1557 N N . SER A 1 188 ? 16.069 -4.233 -25.760 1.00 90.62 188 SER A N 1
ATOM 1558 C CA . SER A 1 188 ? 16.583 -5.513 -26.284 1.00 90.62 188 SER A CA 1
ATOM 1559 C C . SER A 1 188 ? 18.092 -5.718 -26.092 1.00 90.62 188 SER A C 1
ATOM 1561 O O . SER A 1 188 ? 18.512 -6.854 -25.893 1.00 90.62 188 SER A O 1
ATOM 1563 N N . ALA A 1 189 ? 18.886 -4.644 -25.991 1.00 89.25 189 ALA A N 1
ATOM 1564 C CA . ALA A 1 189 ? 20.315 -4.712 -25.659 1.00 89.25 189 ALA A CA 1
ATOM 1565 C C . ALA A 1 189 ? 20.613 -5.457 -24.337 1.00 89.25 189 ALA A C 1
ATOM 1567 O O . ALA A 1 189 ? 21.736 -5.905 -24.112 1.00 89.25 189 ALA A O 1
ATOM 1568 N N . LEU A 1 190 ? 19.624 -5.602 -23.443 1.00 87.19 190 LEU A N 1
ATOM 1569 C CA . LEU A 1 190 ? 19.739 -6.385 -22.209 1.00 87.19 190 LEU A CA 1
ATOM 1570 C C . LEU A 1 190 ? 19.732 -7.906 -22.437 1.00 87.19 190 LEU A C 1
ATOM 1572 O O . LEU A 1 190 ? 20.191 -8.636 -21.560 1.00 87.19 190 LEU A O 1
ATOM 1576 N N . GLN A 1 191 ? 19.209 -8.381 -23.569 1.00 79.69 191 GLN A N 1
ATOM 1577 C CA . GLN A 1 191 ? 19.090 -9.806 -23.900 1.00 79.69 191 GLN A CA 1
ATOM 1578 C C . GLN A 1 191 ? 20.365 -10.354 -24.562 1.00 79.69 191 GLN A C 1
ATOM 1580 O O . GLN A 1 191 ? 20.733 -11.504 -24.337 1.00 79.69 191 GLN A O 1
ATOM 1585 N N . ASP A 1 192 ? 21.092 -9.508 -25.296 1.00 66.44 192 ASP A N 1
ATOM 1586 C CA . ASP A 1 192 ? 22.191 -9.908 -26.189 1.00 66.44 192 ASP A CA 1
ATOM 1587 C C . ASP A 1 192 ? 23.456 -10.441 -25.477 1.00 66.44 192 ASP A C 1
ATOM 1589 O O . ASP A 1 192 ? 24.335 -11.008 -26.121 1.00 66.44 192 ASP A O 1
ATOM 1593 N N . LYS A 1 193 ? 23.580 -10.295 -24.147 1.00 54.56 193 LYS A N 1
ATOM 1594 C CA . LYS A 1 193 ? 24.761 -10.748 -23.374 1.00 54.56 193 LYS A CA 1
ATOM 1595 C C . LYS A 1 193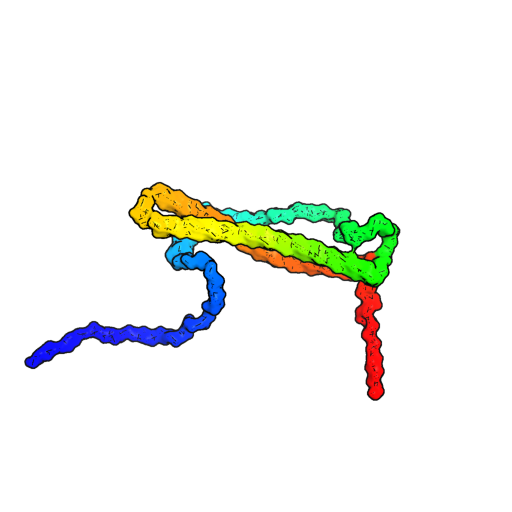 ? 24.528 -11.942 -22.445 1.00 54.56 193 LYS A C 1
ATOM 1597 O O . LYS A 1 193 ? 25.471 -12.354 -21.777 1.00 54.56 193 LYS A O 1
ATOM 1602 N N . ALA A 1 194 ? 23.330 -12.528 -22.406 1.00 48.75 194 ALA A N 1
ATOM 1603 C CA . ALA A 1 194 ? 23.106 -13.764 -21.643 1.00 48.75 194 ALA A CA 1
ATOM 1604 C C . ALA A 1 194 ? 23.756 -15.008 -22.295 1.00 48.75 194 ALA A C 1
ATOM 1606 O O . ALA A 1 194 ? 23.824 -16.054 -21.661 1.00 48.75 194 ALA A O 1
ATOM 1607 N N . SER A 1 195 ? 24.262 -14.889 -23.531 1.00 42.12 195 SER A N 1
ATOM 1608 C CA . SER A 1 195 ? 24.803 -16.002 -24.331 1.00 42.12 195 SER A CA 1
ATOM 1609 C C . SER A 1 195 ? 26.336 -16.049 -24.427 1.00 42.12 195 SER A C 1
ATOM 1611 O O . SER A 1 195 ? 26.861 -16.830 -25.214 1.00 42.12 195 SER A O 1
ATOM 1613 N N . VAL A 1 196 ? 27.074 -15.228 -23.670 1.00 47.41 196 VAL A N 1
ATOM 1614 C CA . VAL A 1 196 ? 28.550 -15.250 -23.674 1.00 47.41 196 VAL A CA 1
ATOM 1615 C C . VAL A 1 196 ? 29.067 -15.514 -22.262 1.00 47.41 196 VAL A C 1
ATOM 1617 O O . VAL A 1 196 ? 29.624 -14.632 -21.612 1.00 47.41 196 VAL A O 1
ATOM 1620 N N . GLU A 1 197 ? 28.883 -16.743 -21.780 1.00 38.00 197 GLU A N 1
ATOM 1621 C CA . GLU A 1 197 ? 29.866 -17.314 -20.860 1.00 38.00 197 GLU A CA 1
ATOM 1622 C C . GLU A 1 197 ? 31.042 -17.811 -21.712 1.00 38.00 197 GLU A C 1
ATOM 1624 O O . GLU A 1 197 ? 30.851 -18.699 -22.547 1.00 38.00 197 GLU A O 1
ATOM 1629 N N . PRO A 1 198 ? 32.258 -17.252 -21.574 1.00 42.59 198 PRO A N 1
ATOM 1630 C CA . PRO A 1 198 ? 33.424 -17.857 -22.185 1.00 42.59 198 PRO A C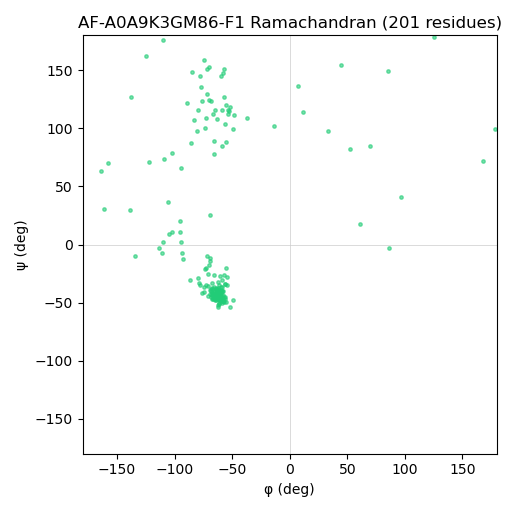A 1
ATOM 1631 C C . PRO A 1 198 ? 33.664 -19.185 -21.471 1.00 42.59 198 PRO A C 1
ATOM 1633 O O . PRO A 1 198 ? 34.015 -19.218 -20.293 1.00 42.59 198 PRO A O 1
ATOM 1636 N N . SER A 1 199 ? 33.458 -20.282 -22.195 1.00 45.66 199 SER A N 1
ATOM 1637 C CA . SER A 1 199 ? 33.914 -21.616 -21.831 1.00 45.66 199 SER A CA 1
ATOM 1638 C C . SER A 1 199 ? 35.393 -21.544 -21.451 1.00 45.66 199 SER A C 1
ATOM 1640 O O . SER A 1 199 ? 36.269 -21.467 -22.314 1.00 45.66 199 SER A O 1
ATOM 1642 N N . ILE A 1 200 ? 35.654 -21.512 -20.141 1.00 47.88 200 ILE A N 1
ATOM 1643 C CA . ILE A 1 200 ? 36.995 -21.588 -19.576 1.00 47.88 200 ILE A CA 1
ATOM 1644 C C . ILE A 1 200 ? 37.536 -22.958 -19.971 1.00 47.88 200 ILE A C 1
ATOM 1646 O O . ILE A 1 200 ? 37.069 -24.003 -19.517 1.00 47.88 200 ILE A O 1
ATOM 1650 N N . ASN A 1 201 ? 38.478 -22.907 -20.904 1.00 44.16 201 ASN A N 1
ATOM 1651 C CA . ASN A 1 201 ? 39.189 -24.028 -21.483 1.00 44.16 201 ASN A CA 1
ATOM 1652 C C . ASN A 1 201 ? 39.792 -24.877 -20.350 1.00 44.16 201 ASN A C 1
ATOM 1654 O O . ASN A 1 201 ? 40.664 -24.399 -19.624 1.00 44.16 201 ASN A O 1
ATOM 1658 N N . ARG A 1 202 ? 39.325 -26.121 -20.184 1.00 44.47 202 ARG A N 1
ATOM 1659 C CA . ARG A 1 202 ? 40.028 -27.116 -19.365 1.00 44.47 202 ARG A CA 1
ATOM 1660 C C . ARG A 1 202 ? 41.268 -27.550 -20.144 1.00 44.47 202 ARG A C 1
ATOM 1662 O O . ARG A 1 202 ? 41.142 -28.230 -21.160 1.00 44.47 202 ARG A O 1
ATOM 1669 N N . ARG A 1 203 ? 42.437 -27.134 -19.669 1.00 42.16 203 ARG A N 1
ATOM 1670 C CA . ARG A 1 203 ? 43.700 -27.845 -19.869 1.00 42.16 203 ARG A CA 1
ATOM 1671 C C . ARG A 1 203 ? 44.126 -28.426 -18.535 1.00 42.16 203 ARG A C 1
ATOM 1673 O O . ARG A 1 203 ? 43.912 -27.724 -17.523 1.00 42.16 203 ARG A O 1
#

Radius of gyration: 29.72 Å; Cα contacts (8 Å, |Δi|>4): 77; chains: 1; bounding box: 70×58×100 Å

Mean predicted aligned error: 15.24 Å

Organism: NCBI:txid797122

Foldseek 3Di:
DDDDDDDDDPPPPDDPDPPDDDPDDDPADDDDPVNVVVLVVVCVVVVVVVVLVVLLVPPPDPPPPPPDDDLLPVLDDPPCPDDADDQVSLVSSLCVSLVVLVVVLVVVLVVLVVQLVVLRVVLVVLVVVCVVCPPVDDPVRVVVSVVVNSVSVSSNSSSVSVNVVSVVVSVVVSVVSNVCSCPDRNSCNNVVPVPDPPPPDDD

Solvent-accessible surface area (backbone atoms only — not comparable to full-atom values): 12642 Å² total; per-residue (Å²): 134,85,86,83,87,79,96,76,82,86,72,80,84,77,73,97,79,81,90,81,90,79,81,78,78,74,100,61,91,82,73,50,76,63,55,57,56,52,47,57,54,48,39,58,73,67,52,44,59,61,50,46,52,50,64,62,64,51,73,85,82,69,68,76,74,68,93,77,67,68,89,55,60,92,62,53,64,95,84,66,87,78,70,67,40,56,54,71,53,30,50,51,38,53,53,50,54,55,48,54,50,49,52,55,50,50,52,52,50,48,58,43,49,56,53,36,52,51,50,53,50,52,50,50,54,52,51,56,51,48,66,71,46,63,94,75,62,51,75,68,57,51,53,50,49,53,52,54,49,53,51,52,54,50,52,42,53,46,36,54,51,49,47,56,51,46,55,60,49,45,55,50,54,51,51,52,51,55,53,49,55,68,68,34,72,45,35,44,52,72,61,76,62,79,80,68,75,78,79,77,78,88,125

Nearest PDB structures (foldseek):
  8glv-assembly1_Eb  TM=9.653E-01  e=7.617E-06  Chlamydomonas reinhardtii
  5me8-assembly1_B  TM=8.906E-01  e=8.840E-01  Homo sapiens
  5mto-assembly1_B  TM=8.859E-01  e=9.775E-01  Homo sapiens
  6zw6-assembly1_A  TM=7.238E-01  e=8.927E+00  Nostoc punctiforme
  4fzs-assembly1_A  TM=4.615E-01  e=4.416E+00  Homo sapiens

pLDDT: mean 72.39, std 19.39, range [34.19, 94.12]

InterPro domains:
  IPR033551 Dynein regulatory complex subunit 7 [PTHR35249] (60-192)
  IPR056292 Dynein regulatory complex subunit 7, C-terminal [PF24671] (85-190)